Protein AF-A0A2V8E773-F1 (afdb_monomer)

Radius of gyration: 23.21 Å; Cα contacts (8 Å, |Δi|>4): 595; chains: 1; bounding box: 79×75×56 Å

Structure (mmCIF, N/CA/C/O backbone):
data_AF-A0A2V8E773-F1
#
_entry.id   AF-A0A2V8E773-F1
#
loop_
_atom_site.group_PDB
_atom_site.id
_atom_site.type_symbol
_atom_site.label_atom_id
_atom_site.label_alt_id
_atom_site.label_comp_id
_atom_site.label_asym_id
_atom_site.label_entity_id
_atom_site.label_seq_id
_atom_site.pdbx_PDB_ins_code
_atom_site.Cartn_x
_atom_site.Cartn_y
_atom_site.Cartn_z
_atom_site.occupancy
_atom_site.B_iso_or_equiv
_atom_site.auth_seq_id
_atom_site.auth_comp_id
_atom_site.auth_asym_id
_atom_site.auth_atom_id
_atom_site.pdbx_PDB_model_num
ATOM 1 N N . MET A 1 1 ? 25.360 25.727 21.834 1.00 36.91 1 MET A N 1
ATOM 2 C CA . MET A 1 1 ? 24.423 26.748 22.340 1.00 36.91 1 MET A CA 1
ATOM 3 C C . MET A 1 1 ? 23.189 25.993 22.793 1.00 36.91 1 MET A C 1
ATOM 5 O O . MET A 1 1 ? 22.347 25.640 21.979 1.00 36.91 1 MET A O 1
ATOM 9 N N . GLU A 1 2 ? 23.226 25.557 24.047 1.00 28.86 2 GLU A N 1
ATOM 10 C CA . GLU A 1 2 ? 22.234 24.673 24.658 1.00 28.86 2 GLU A CA 1
ATOM 11 C C . GLU A 1 2 ? 20.988 25.481 25.023 1.00 28.86 2 GLU A C 1
ATOM 13 O O . GLU A 1 2 ? 21.093 26.585 25.554 1.00 28.86 2 GLU A O 1
ATOM 18 N N . LEU A 1 3 ? 19.812 24.953 24.690 1.00 33.28 3 LEU A N 1
ATOM 19 C CA . LEU A 1 3 ? 18.534 25.544 25.077 1.00 33.28 3 LEU A CA 1
ATOM 20 C C . LEU A 1 3 ? 18.169 25.091 26.505 1.00 33.28 3 LEU A C 1
ATOM 22 O O . LEU A 1 3 ? 18.467 23.947 26.856 1.00 33.28 3 LEU A O 1
ATOM 26 N N . PRO A 1 4 ? 17.528 25.938 27.333 1.00 32.81 4 PRO A N 1
ATOM 27 C CA . PRO A 1 4 ? 17.386 25.679 28.765 1.00 32.81 4 PRO A CA 1
ATOM 28 C C . PRO A 1 4 ? 16.426 24.522 29.078 1.00 32.81 4 PRO A C 1
ATOM 30 O O . PRO A 1 4 ? 15.358 24.386 28.478 1.00 32.81 4 PRO A O 1
ATOM 33 N N . HIS A 1 5 ? 16.790 23.736 30.094 1.00 36.19 5 HIS A N 1
ATOM 34 C CA . HIS A 1 5 ? 16.093 22.547 30.604 1.00 36.19 5 HIS A CA 1
ATOM 35 C C . HIS A 1 5 ? 14.652 22.774 31.124 1.00 36.19 5 HIS A C 1
ATOM 37 O O . HIS A 1 5 ? 13.961 21.806 31.442 1.00 36.19 5 HIS A O 1
ATOM 43 N N . GLU A 1 6 ? 14.150 24.010 31.172 1.00 32.62 6 GLU A N 1
ATOM 44 C CA . GLU A 1 6 ? 12.814 24.321 31.706 1.00 32.62 6 GLU A CA 1
ATOM 45 C C . GLU A 1 6 ? 11.664 24.102 30.707 1.00 32.62 6 GLU A C 1
ATOM 47 O O . GLU A 1 6 ? 10.524 23.886 31.117 1.00 32.62 6 GLU A O 1
ATOM 52 N N . VAL A 1 7 ? 11.937 24.038 29.398 1.00 35.81 7 VAL A N 1
ATOM 53 C CA . VAL A 1 7 ? 10.891 23.776 28.383 1.00 35.81 7 VAL A CA 1
ATOM 54 C C . VAL A 1 7 ? 10.497 22.290 28.334 1.00 35.81 7 VAL A C 1
ATOM 56 O O . VAL A 1 7 ? 9.383 21.943 27.943 1.00 35.81 7 VAL A O 1
ATOM 59 N N . VAL A 1 8 ? 11.376 21.394 28.791 1.00 33.84 8 VAL A N 1
ATOM 60 C CA . VAL A 1 8 ? 11.138 19.940 28.789 1.00 33.84 8 VAL A CA 1
ATOM 61 C C . VAL A 1 8 ? 10.342 19.485 30.023 1.00 33.84 8 VAL A C 1
ATOM 63 O O . VAL A 1 8 ? 9.622 18.489 29.959 1.00 33.84 8 VAL A O 1
ATOM 66 N N . ALA A 1 9 ? 10.398 20.232 31.131 1.00 30.56 9 ALA A N 1
ATOM 67 C CA . ALA A 1 9 ? 9.789 19.826 32.399 1.00 30.56 9 ALA A CA 1
ATOM 68 C C . ALA A 1 9 ? 8.276 20.109 32.496 1.00 30.56 9 ALA A C 1
ATOM 70 O O . ALA A 1 9 ? 7.567 19.386 33.195 1.00 30.56 9 ALA A O 1
ATOM 71 N N . ASN A 1 10 ? 7.741 21.085 31.753 1.00 28.84 10 ASN A N 1
ATOM 72 C CA . ASN A 1 10 ? 6.320 21.456 31.851 1.00 28.84 10 ASN A CA 1
ATOM 73 C C . ASN A 1 10 ? 5.366 20.613 30.979 1.00 28.84 10 ASN A C 1
ATOM 75 O O . ASN A 1 10 ? 4.151 20.790 31.035 1.00 28.84 10 ASN A O 1
ATOM 79 N N . PHE A 1 11 ? 5.884 19.662 30.193 1.00 32.84 11 PHE A N 1
ATOM 80 C CA . PHE A 1 11 ? 5.078 18.855 29.263 1.00 32.84 11 PHE A CA 1
ATOM 81 C C . PHE A 1 11 ? 4.627 17.495 29.830 1.00 32.84 11 PHE A C 1
ATOM 83 O O . PHE A 1 11 ? 3.897 16.759 29.166 1.00 32.84 11 PHE A O 1
ATOM 90 N N . LEU A 1 12 ? 5.062 17.132 31.043 1.00 30.95 12 LEU A N 1
ATOM 91 C CA . LEU A 1 12 ? 4.907 15.769 31.570 1.00 30.95 12 LEU A CA 1
ATOM 92 C C . LEU A 1 12 ? 3.825 15.579 32.643 1.00 30.95 12 LEU A C 1
ATOM 94 O O . LEU A 1 12 ? 3.591 14.431 33.014 1.00 30.95 12 LEU A O 1
ATOM 98 N N . LEU A 1 13 ? 3.136 16.624 33.128 1.00 32.84 13 LEU A N 1
ATOM 99 C CA . LEU A 1 13 ? 2.323 16.467 34.348 1.00 32.84 13 LEU A CA 1
ATOM 100 C C . LEU A 1 13 ? 0.871 16.967 34.363 1.00 32.84 13 LEU A C 1
ATOM 102 O O . LEU A 1 13 ? 0.248 16.806 35.405 1.00 32.84 13 LEU A O 1
ATOM 106 N N . HIS A 1 14 ? 0.258 17.479 33.289 1.00 30.48 14 HIS A N 1
ATOM 107 C CA . HIS A 1 14 ? -1.162 17.887 33.367 1.00 30.48 14 HIS A CA 1
ATOM 108 C C . HIS A 1 14 ? -2.054 17.296 32.262 1.00 30.48 14 HIS A C 1
ATOM 110 O O . HIS A 1 14 ? -1.834 17.478 31.067 1.00 30.48 14 HIS A O 1
ATOM 116 N N . ARG A 1 15 ? -3.093 16.570 32.701 1.00 30.45 15 ARG A N 1
ATOM 117 C CA . ARG A 1 15 ? -4.293 16.207 31.926 1.00 30.45 15 ARG A CA 1
ATOM 118 C C . ARG A 1 15 ? -5.303 17.378 31.931 1.00 30.45 15 ARG A C 1
ATOM 120 O O . ARG A 1 15 ? -5.130 18.317 32.699 1.00 30.45 15 ARG A O 1
ATOM 127 N N . PRO A 1 16 ? -6.307 17.370 31.035 1.00 43.88 16 PRO A N 1
ATOM 128 C CA . PRO A 1 16 ? -6.741 18.552 30.305 1.00 43.88 16 PRO A CA 1
ATOM 129 C C . PRO A 1 16 ? -7.810 19.353 31.045 1.00 43.88 16 PRO A C 1
ATOM 131 O O . PRO A 1 16 ? -8.771 18.792 31.561 1.00 43.88 16 PRO A O 1
ATOM 134 N N . SER A 1 17 ? -7.712 20.675 30.983 1.00 33.75 17 SER A N 1
ATOM 135 C CA . SER A 1 17 ? -8.884 21.547 30.999 1.00 33.75 17 SER A CA 1
ATOM 136 C C . SER A 1 17 ? -8.539 22.871 30.314 1.00 33.75 17 SER A C 1
ATOM 138 O O . SER A 1 17 ? -7.422 23.368 30.421 1.00 33.75 17 SER A O 1
ATOM 140 N N . THR A 1 18 ? -9.506 23.390 29.553 1.00 39.56 18 THR A N 1
ATOM 141 C CA . THR A 1 18 ? -9.562 24.754 28.992 1.00 39.56 18 THR A CA 1
ATOM 142 C C . THR A 1 18 ? -8.441 25.175 28.032 1.00 39.56 18 THR A C 1
ATOM 144 O O . THR A 1 18 ? -7.536 25.914 28.390 1.00 39.56 18 THR A O 1
ATOM 147 N N . GLY A 1 19 ? -8.564 24.779 26.759 1.00 36.41 19 GLY A N 1
ATOM 148 C CA . GLY A 1 19 ? -7.723 25.280 25.659 1.00 36.41 19 GLY A CA 1
ATOM 149 C C . GLY A 1 19 ? -8.492 25.869 24.472 1.00 36.41 19 GLY A C 1
ATOM 150 O O . GLY A 1 19 ? -7.898 26.102 23.427 1.00 36.41 19 GLY A O 1
ATOM 151 N N . ALA A 1 20 ? -9.803 26.102 24.595 1.00 36.28 20 ALA A N 1
ATOM 152 C CA . ALA A 1 20 ? -10.615 26.658 23.505 1.00 36.28 20 ALA A CA 1
ATOM 153 C C . ALA A 1 20 ? -10.519 28.194 23.376 1.00 36.28 20 ALA A C 1
ATOM 155 O O . ALA A 1 20 ? -11.020 28.752 22.408 1.00 36.28 20 ALA A O 1
ATOM 156 N N . CYS A 1 21 ? -9.864 28.890 24.314 1.00 34.78 21 CYS A N 1
ATOM 157 C CA . CYS A 1 21 ? -9.893 30.358 24.361 1.00 34.78 21 CYS A CA 1
ATOM 158 C C . CYS A 1 21 ? -8.598 31.056 23.901 1.00 34.78 21 CYS A C 1
ATOM 160 O O . CYS A 1 21 ? -8.607 32.267 23.712 1.00 34.78 21 CYS A O 1
ATOM 162 N N . GLN A 1 22 ? -7.493 30.335 23.671 1.00 33.66 22 GLN A N 1
ATOM 163 C CA . GLN A 1 22 ? -6.211 30.959 23.282 1.00 33.66 22 GLN A CA 1
ATOM 164 C C . GLN A 1 22 ? -5.903 30.922 21.777 1.00 33.66 22 GLN A C 1
ATOM 166 O O . GLN A 1 22 ? -5.029 31.650 21.319 1.00 33.66 22 GLN A O 1
ATOM 171 N N . LEU A 1 23 ? -6.646 30.148 20.980 1.00 34.91 23 LEU A N 1
ATOM 172 C CA . LEU A 1 23 ? -6.471 30.117 19.519 1.00 34.91 23 LEU A CA 1
ATOM 173 C C . LEU A 1 23 ? -7.272 31.202 18.780 1.00 34.91 23 LEU A C 1
ATOM 175 O O . LEU A 1 23 ? -6.932 31.537 17.649 1.00 34.91 23 LEU A O 1
ATOM 179 N N . ALA A 1 24 ? -8.276 31.810 19.422 1.00 35.72 24 ALA A N 1
ATOM 180 C CA . ALA A 1 24 ? -9.050 32.905 18.833 1.00 35.72 24 ALA A CA 1
ATOM 181 C C . ALA A 1 24 ? -8.262 34.229 18.757 1.00 35.72 24 ALA A C 1
ATOM 183 O O . ALA A 1 24 ? -8.487 35.023 17.850 1.00 35.72 24 ALA A O 1
ATOM 184 N N . GLN A 1 25 ? -7.288 34.451 19.647 1.00 33.97 25 GLN A N 1
ATOM 185 C CA . GLN A 1 25 ? -6.497 35.692 19.674 1.00 33.97 25 GLN A CA 1
ATOM 186 C C . GLN A 1 25 ? -5.328 35.718 18.676 1.00 33.97 25 GLN A C 1
ATOM 188 O O . GLN A 1 25 ? -4.782 36.781 18.402 1.00 33.97 25 GLN A 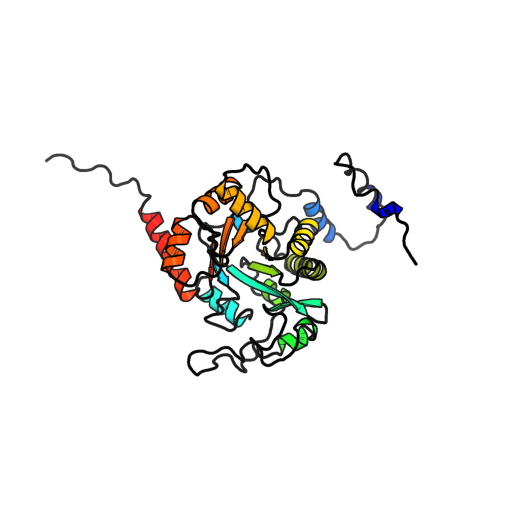O 1
ATOM 193 N N . LEU A 1 26 ? -4.972 34.581 18.072 1.00 35.38 26 LEU A N 1
ATOM 194 C CA . LEU A 1 26 ? -3.960 34.519 17.007 1.00 35.38 26 LEU A CA 1
ATOM 195 C C . LEU A 1 26 ? -4.541 34.765 15.603 1.00 35.38 26 LEU A C 1
ATOM 197 O O . LEU A 1 26 ? -3.782 34.920 14.649 1.00 35.38 26 LEU A O 1
ATOM 201 N N . ALA A 1 27 ? -5.870 34.845 15.471 1.00 37.00 27 ALA A N 1
ATOM 202 C CA . ALA A 1 27 ? -6.552 35.051 14.194 1.00 37.00 27 ALA A CA 1
ATOM 203 C C . ALA A 1 27 ? -6.787 36.533 13.828 1.00 37.00 27 ALA A C 1
ATOM 205 O O . ALA A 1 27 ? -7.121 36.821 12.681 1.00 37.00 27 ALA A O 1
ATOM 206 N N . GLU A 1 28 ? -6.570 37.490 14.739 1.00 37.66 28 GLU A N 1
ATOM 207 C CA . GLU A 1 28 ? -6.763 38.924 14.439 1.00 37.66 28 GLU A CA 1
ATOM 208 C C . GLU A 1 28 ? -5.556 39.606 13.763 1.00 37.66 28 GLU A C 1
ATOM 210 O O . GLU A 1 28 ? -5.655 40.750 13.322 1.00 37.66 28 GLU A O 1
ATOM 215 N N . GLY A 1 29 ? -4.423 38.912 13.610 1.00 37.31 29 GLY A N 1
ATOM 216 C CA . GLY A 1 29 ? -3.175 39.508 13.114 1.00 37.31 29 GLY A CA 1
ATOM 217 C C . GLY A 1 29 ? -2.944 39.482 11.597 1.00 37.31 29 GLY A C 1
ATOM 218 O O . GLY A 1 29 ? -1.937 40.014 11.140 1.00 37.31 29 GLY A O 1
ATOM 219 N N . LEU A 1 30 ? -3.819 38.866 10.794 1.00 40.34 30 LEU A N 1
ATOM 220 C CA . LEU A 1 30 ? -3.561 38.640 9.363 1.00 40.34 30 LEU A CA 1
ATOM 221 C C . LEU A 1 30 ? -4.711 39.148 8.484 1.00 40.34 30 LEU A C 1
ATOM 223 O O . LEU A 1 30 ? -5.441 38.380 7.861 1.00 40.34 30 LEU A O 1
ATOM 227 N N . LYS A 1 31 ? -4.851 40.475 8.400 1.00 36.06 31 LYS A N 1
ATOM 228 C CA . LYS A 1 31 ? -5.623 41.125 7.330 1.00 36.06 31 LYS A CA 1
ATOM 229 C C . LYS A 1 31 ? -4.753 41.219 6.076 1.00 36.06 31 LYS A C 1
ATOM 231 O O . LYS A 1 31 ? -3.858 42.052 5.995 1.00 36.06 31 LYS A O 1
ATOM 236 N N . GLY A 1 32 ? -5.023 40.352 5.105 1.00 33.88 32 GLY A N 1
ATOM 237 C CA . GLY A 1 32 ? -4.357 40.354 3.806 1.00 33.88 32 GLY A CA 1
ATOM 238 C C . GLY A 1 32 ? -5.131 39.533 2.783 1.00 33.88 32 GLY A C 1
ATOM 239 O O . GLY A 1 32 ? -5.332 38.330 2.944 1.00 33.88 32 GLY A O 1
ATOM 240 N N . ASP A 1 33 ? -5.588 40.225 1.749 1.00 45.22 33 ASP A N 1
ATOM 241 C CA . ASP A 1 33 ? -6.581 39.828 0.760 1.00 45.22 33 ASP A CA 1
ATOM 242 C C . ASP A 1 33 ? -6.090 38.697 -0.164 1.00 45.22 33 ASP A C 1
ATOM 244 O O . ASP A 1 33 ? -5.470 38.950 -1.197 1.00 45.22 33 ASP A O 1
ATOM 248 N N . ARG A 1 34 ? -6.284 37.428 0.241 1.00 42.78 34 ARG A N 1
ATOM 249 C CA . ARG A 1 34 ? -6.202 36.268 -0.677 1.00 42.78 34 ARG A CA 1
ATOM 250 C C . ARG A 1 34 ? -6.767 34.930 -0.171 1.00 42.78 34 ARG A C 1
ATOM 252 O O . ARG A 1 34 ? -6.378 33.882 -0.676 1.00 42.78 34 ARG A O 1
ATOM 259 N N . HIS A 1 35 ? -7.690 34.906 0.796 1.00 46.25 35 HIS A N 1
ATOM 260 C CA . HIS A 1 35 ? -8.031 33.646 1.486 1.00 46.25 35 HIS A CA 1
ATOM 261 C C . HIS A 1 35 ? -9.521 33.352 1.696 1.00 46.25 35 HIS A C 1
ATOM 263 O O . HIS A 1 35 ? -9.906 32.766 2.701 1.00 46.25 35 HIS A O 1
ATOM 269 N N . GLY A 1 36 ? -10.354 33.606 0.683 1.00 33.34 36 GLY A N 1
ATOM 270 C CA . GLY A 1 36 ? -11.727 33.076 0.651 1.00 33.34 36 GLY A CA 1
ATOM 271 C C . GLY A 1 36 ? -11.818 31.547 0.479 1.00 33.34 36 GLY A C 1
ATOM 272 O O . GLY A 1 36 ? -12.855 30.962 0.769 1.00 33.34 36 GLY A O 1
ATOM 273 N N . LYS A 1 37 ? -10.740 30.874 0.037 1.00 38.94 37 LYS A N 1
ATOM 274 C CA . LYS A 1 37 ? -10.731 29.413 -0.207 1.00 38.94 37 LYS A CA 1
ATOM 275 C C . LYS A 1 37 ? -10.003 28.583 0.862 1.00 38.94 37 LYS A C 1
ATOM 277 O O . LYS A 1 37 ? -10.317 27.407 1.008 1.00 38.94 37 LYS A O 1
ATOM 282 N N . ILE A 1 38 ? -9.113 29.184 1.662 1.00 38.06 38 ILE A N 1
ATOM 283 C CA . ILE A 1 38 ? -8.409 28.487 2.763 1.00 38.06 38 ILE A CA 1
ATOM 284 C C . ILE A 1 38 ? -9.280 28.381 4.027 1.00 38.06 38 ILE A C 1
ATOM 286 O O . ILE A 1 38 ? -9.162 27.417 4.782 1.00 38.06 38 ILE A O 1
ATOM 290 N N . LEU A 1 39 ? -10.239 29.292 4.212 1.00 32.88 39 LEU A N 1
ATOM 291 C CA . LEU A 1 39 ? -11.171 29.254 5.345 1.00 32.88 39 LEU A CA 1
ATOM 292 C C . LEU A 1 39 ? -12.142 28.056 5.312 1.00 32.88 39 LEU A C 1
ATOM 294 O O . LEU A 1 39 ? -12.608 27.636 6.367 1.00 32.88 39 LEU A O 1
ATOM 298 N N . SER A 1 40 ? -12.381 27.441 4.145 1.00 35.75 40 SER A N 1
ATOM 299 C CA . SER A 1 40 ? -13.203 26.219 4.053 1.00 35.75 40 SER A CA 1
ATOM 300 C C . SER A 1 40 ? -12.467 24.955 4.523 1.00 35.75 40 SER A C 1
ATOM 302 O O . SER A 1 40 ? -13.079 24.077 5.126 1.00 35.75 40 SER A O 1
ATOM 304 N N . ALA A 1 41 ? -11.143 24.889 4.336 1.00 36.19 41 ALA A N 1
ATOM 305 C CA . ALA A 1 41 ? -10.325 23.756 4.772 1.00 36.19 41 ALA A CA 1
ATOM 306 C C . ALA A 1 41 ? -10.056 23.782 6.287 1.00 36.19 41 ALA A C 1
ATOM 308 O O . ALA A 1 41 ? -9.936 22.735 6.916 1.00 36.19 41 ALA A O 1
ATOM 309 N N . LEU A 1 42 ? -10.008 24.976 6.888 1.00 34.75 42 LEU A N 1
ATOM 310 C CA . LEU A 1 42 ? -9.761 25.148 8.323 1.00 34.75 42 LEU A CA 1
ATOM 311 C C . LEU A 1 42 ? -11.014 24.923 9.187 1.00 34.75 42 LEU A C 1
ATOM 313 O O . LEU A 1 42 ? -10.881 24.527 10.343 1.00 34.75 42 LEU A O 1
ATOM 317 N N . HIS A 1 43 ? -12.226 25.090 8.644 1.00 33.44 43 HIS A N 1
ATOM 318 C CA . HIS A 1 43 ? -13.459 24.807 9.392 1.00 33.44 43 HIS A CA 1
ATOM 319 C C . HIS A 1 43 ? -13.687 23.298 9.623 1.00 33.44 43 HIS A C 1
ATOM 321 O O . HIS A 1 43 ? -14.323 22.913 10.599 1.00 33.44 43 HIS A O 1
ATOM 327 N N . TYR A 1 44 ? -13.094 22.429 8.795 1.00 37.12 44 TYR A N 1
ATOM 328 C CA . TYR A 1 44 ? -13.141 20.970 8.979 1.00 37.12 44 TYR A CA 1
ATOM 329 C C . TYR A 1 44 ? -12.139 20.434 10.019 1.00 37.12 44 TYR A C 1
ATOM 331 O O . TYR A 1 44 ? -12.210 19.270 10.403 1.00 37.12 44 TYR A O 1
ATOM 339 N N . ILE A 1 45 ? -11.217 21.270 10.510 1.00 42.75 45 ILE A N 1
ATOM 340 C CA . ILE A 1 45 ? -10.181 20.875 11.484 1.00 42.75 45 ILE A CA 1
ATOM 341 C C . ILE A 1 45 ? -10.690 20.980 12.936 1.00 42.75 45 ILE A C 1
ATOM 343 O O . ILE A 1 45 ? -10.112 20.382 13.842 1.00 42.75 45 ILE A O 1
ATOM 347 N N . ALA A 1 46 ? -11.803 21.682 13.175 1.00 32.56 46 ALA A N 1
ATOM 348 C CA . ALA A 1 46 ? -12.313 21.963 14.521 1.00 32.56 46 ALA A CA 1
ATOM 349 C C . ALA A 1 46 ? -13.342 20.950 15.061 1.00 32.56 46 ALA A C 1
ATOM 351 O O . ALA A 1 46 ? -13.742 21.048 16.219 1.00 32.56 46 ALA A O 1
ATOM 352 N N . LEU A 1 47 ? -13.748 19.954 14.270 1.00 34.03 47 LEU A N 1
ATOM 353 C CA . LEU A 1 47 ? -14.662 18.894 14.699 1.00 34.03 47 LEU A CA 1
ATOM 354 C C . LEU A 1 47 ? -14.040 17.543 14.349 1.00 34.03 47 LEU A C 1
ATOM 356 O O . LEU A 1 47 ? -14.336 16.945 13.318 1.00 34.03 47 LEU A O 1
ATOM 360 N N . GLY A 1 48 ? -13.124 17.073 15.199 1.00 37.06 48 GLY A N 1
ATOM 361 C CA . GLY A 1 48 ? -12.663 15.687 15.120 1.00 37.06 48 GLY A CA 1
ATOM 362 C C . GLY A 1 48 ? -13.868 14.737 15.199 1.00 37.06 48 GLY A C 1
ATOM 363 O O . GLY A 1 48 ? -14.781 15.003 15.986 1.00 37.06 48 GLY A O 1
ATOM 364 N N . PRO A 1 49 ? -13.913 13.658 14.398 1.00 37.59 49 PRO A N 1
ATOM 365 C CA . PRO A 1 49 ? -15.071 12.779 14.370 1.00 37.59 49 PRO A CA 1
ATOM 366 C C . PRO A 1 49 ? -15.308 12.164 15.753 1.00 37.59 49 PRO A C 1
ATOM 368 O O . PRO A 1 49 ? -14.400 11.619 16.386 1.00 37.59 49 PRO A O 1
ATOM 371 N N . SER A 1 50 ? -16.554 12.251 16.219 1.00 39.28 50 SER A N 1
ATOM 372 C CA . SER A 1 50 ? -17.067 11.445 17.322 1.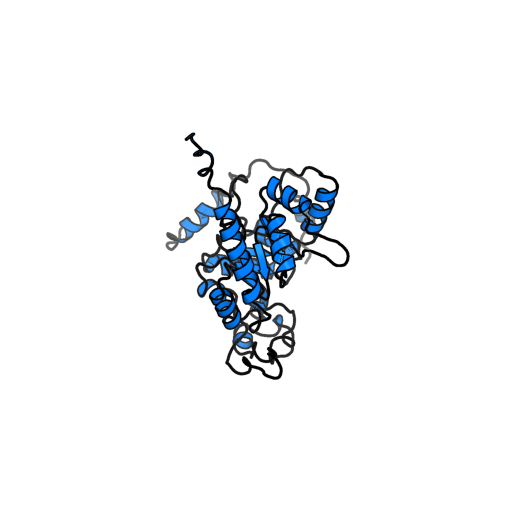00 39.28 50 SER A CA 1
ATOM 373 C C . SER A 1 50 ? -16.873 9.966 16.985 1.00 39.28 50 SER A C 1
ATOM 375 O O . SER A 1 50 ? -17.247 9.513 15.906 1.00 39.28 50 SER A O 1
ATOM 377 N N . SER A 1 51 ? -16.288 9.209 17.910 1.00 44.38 51 SER A N 1
ATOM 378 C CA . SER A 1 51 ? -15.834 7.824 17.730 1.00 44.38 51 SER A CA 1
ATOM 379 C C . SER A 1 51 ? -16.952 6.769 17.613 1.00 44.38 51 SER A C 1
ATOM 381 O O . SER A 1 51 ? -16.774 5.657 18.099 1.00 44.38 51 SER A O 1
ATOM 383 N N . GLU A 1 52 ? -18.107 7.099 17.037 1.00 43.31 52 GLU A N 1
ATOM 384 C CA . GLU A 1 52 ? -19.215 6.153 16.809 1.00 43.31 52 GLU A CA 1
ATOM 385 C C . GLU A 1 52 ? -19.322 5.674 15.357 1.00 43.31 52 GLU A C 1
ATOM 387 O O . GLU A 1 52 ? -20.030 4.710 15.081 1.00 43.31 52 GLU A O 1
ATOM 392 N N . GLN A 1 53 ? -18.596 6.288 14.421 1.00 52.25 53 GLN A N 1
ATOM 393 C CA . GLN A 1 53 ? -18.645 5.909 13.011 1.00 52.25 53 GLN A CA 1
ATOM 394 C C . GLN A 1 53 ? -17.282 5.393 12.548 1.00 52.25 53 GLN A C 1
ATOM 396 O O . GLN A 1 53 ? -16.267 6.082 12.660 1.00 52.25 53 GLN A O 1
ATOM 401 N N . LEU A 1 54 ? -17.272 4.161 12.024 1.00 58.09 54 LEU A N 1
ATOM 402 C CA . LEU A 1 54 ? -16.174 3.629 11.218 1.00 58.09 54 LEU A CA 1
ATOM 403 C C . LEU A 1 54 ? -15.772 4.693 10.181 1.00 58.09 54 LEU A C 1
ATOM 405 O O . LEU A 1 54 ? -16.630 5.324 9.566 1.00 58.09 54 LEU A O 1
ATOM 409 N N . HIS A 1 55 ? -14.471 4.916 9.991 1.00 68.25 55 HIS A N 1
ATOM 410 C CA . HIS A 1 55 ? -14.003 5.840 8.957 1.00 68.25 55 HIS A CA 1
ATOM 411 C C . HIS A 1 55 ? -14.490 5.373 7.579 1.00 68.25 55 HIS A C 1
ATOM 413 O O . HIS A 1 55 ? -14.506 4.167 7.330 1.00 68.25 55 HIS A O 1
ATOM 419 N N . ARG A 1 56 ? -14.809 6.299 6.660 1.00 72.94 56 ARG A N 1
ATOM 420 C CA . ARG A 1 56 ? -15.378 5.989 5.334 1.00 72.94 56 ARG A CA 1
ATOM 421 C C . ARG A 1 56 ? -14.647 4.851 4.609 1.00 72.94 56 ARG A C 1
ATOM 423 O O . ARG A 1 56 ? -15.287 3.911 4.146 1.00 72.94 56 ARG A O 1
ATOM 430 N N . PHE A 1 57 ? -13.315 4.890 4.630 1.00 76.00 57 PHE A N 1
ATOM 431 C CA . PHE A 1 57 ? -12.419 3.833 4.140 1.00 76.00 57 PHE A CA 1
ATOM 432 C C . PHE A 1 57 ? -12.770 2.402 4.603 1.00 76.00 57 PHE A C 1
ATOM 434 O O . PHE A 1 57 ? -12.626 1.461 3.835 1.00 76.00 57 PHE A O 1
ATOM 441 N N . PHE A 1 58 ? -13.234 2.232 5.844 1.00 72.25 58 PHE A N 1
ATOM 442 C CA . PHE A 1 58 ? -13.631 0.946 6.431 1.00 72.25 58 PHE A CA 1
ATOM 443 C C . PHE A 1 58 ? -15.158 0.728 6.456 1.00 72.25 58 PHE A C 1
ATOM 445 O O . PHE A 1 58 ? -15.607 -0.347 6.840 1.00 72.25 58 PHE A O 1
ATOM 452 N N . THR A 1 59 ? -15.971 1.719 6.066 1.00 63.84 59 THR A N 1
ATOM 453 C CA . THR A 1 59 ? -17.449 1.600 6.058 1.00 63.84 59 THR A CA 1
ATOM 454 C C . THR A 1 59 ? -18.019 0.942 4.807 1.00 63.84 59 THR A C 1
ATOM 456 O O . THR A 1 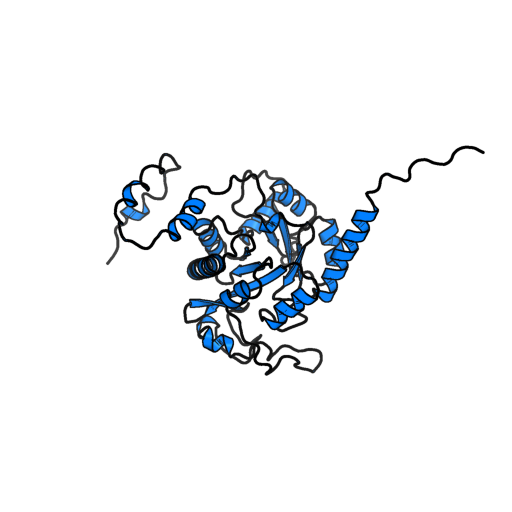59 ? -19.154 0.468 4.828 1.00 63.84 59 THR A O 1
ATOM 459 N N . ALA A 1 60 ? -17.273 0.927 3.702 1.00 52.91 60 ALA A N 1
ATOM 460 C CA . ALA A 1 60 ? -17.764 0.409 2.435 1.00 52.91 60 ALA A CA 1
ATOM 461 C C . ALA A 1 60 ? -17.486 -1.097 2.306 1.00 52.91 60 ALA A C 1
ATOM 463 O O . ALA A 1 60 ? -16.334 -1.503 2.365 1.00 52.91 60 ALA A O 1
ATOM 464 N N . ARG A 1 61 ? -18.557 -1.874 2.073 1.00 55.94 61 ARG A N 1
ATOM 465 C CA . ARG A 1 61 ? -18.604 -3.259 1.549 1.00 55.94 61 ARG A CA 1
ATOM 466 C C . ARG A 1 61 ? -17.697 -4.277 2.264 1.00 55.94 61 ARG A C 1
ATOM 468 O O . ARG A 1 61 ? -16.487 -4.294 2.100 1.00 55.94 61 ARG A O 1
ATOM 475 N N . ARG A 1 62 ? -18.309 -5.206 3.007 1.00 70.75 62 ARG A N 1
ATOM 476 C CA . ARG A 1 62 ? -17.604 -6.391 3.525 1.00 70.75 62 ARG A CA 1
ATOM 477 C C . ARG A 1 62 ? -17.025 -7.187 2.347 1.00 70.75 62 ARG A C 1
ATOM 479 O O . ARG A 1 62 ? -17.737 -7.369 1.364 1.00 70.75 62 ARG A O 1
ATOM 486 N N . ARG A 1 63 ? -15.793 -7.697 2.496 1.00 88.19 63 ARG A N 1
ATOM 487 C CA . ARG A 1 63 ? -15.053 -8.540 1.531 1.00 88.19 63 ARG A CA 1
ATOM 488 C C . ARG A 1 63 ? -14.463 -7.775 0.337 1.00 88.19 63 ARG A C 1
ATOM 490 O O . ARG A 1 63 ? -14.778 -8.045 -0.817 1.00 88.19 63 ARG A O 1
ATOM 497 N N . LEU A 1 64 ? -13.570 -6.830 0.615 1.00 94.56 64 LEU A N 1
ATOM 498 C CA . LEU A 1 64 ? -12.804 -6.128 -0.420 1.00 94.56 64 LEU A CA 1
ATOM 499 C C . LEU A 1 64 ? -11.567 -6.921 -0.860 1.00 94.56 64 LEU A C 1
ATOM 501 O O . LEU A 1 64 ? -10.968 -7.658 -0.071 1.00 94.56 64 LEU A O 1
ATOM 505 N N . VAL A 1 65 ? -11.125 -6.702 -2.096 1.00 97.88 65 VAL A N 1
ATOM 506 C CA . VAL A 1 65 ? -9.823 -7.165 -2.593 1.00 97.88 65 VAL A CA 1
ATOM 507 C C . VAL A 1 65 ? -8.940 -5.971 -2.925 1.00 97.88 65 VAL A C 1
ATOM 509 O O . VAL A 1 65 ? -9.269 -5.173 -3.796 1.00 97.88 65 VAL A O 1
ATOM 512 N N . PHE A 1 66 ? -7.788 -5.878 -2.268 1.00 98.38 66 PHE A N 1
ATOM 513 C CA . PHE A 1 66 ? -6.755 -4.896 -2.585 1.00 98.38 66 PHE A CA 1
ATOM 514 C C . PHE A 1 66 ? -5.618 -5.567 -3.357 1.00 98.38 66 PHE A C 1
ATOM 516 O O . PHE A 1 66 ? -5.067 -6.584 -2.924 1.00 98.38 66 PHE A O 1
ATOM 523 N N . ALA A 1 67 ? -5.238 -4.991 -4.495 1.00 98.69 67 ALA A N 1
ATOM 524 C CA . ALA A 1 67 ? -4.096 -5.465 -5.266 1.00 98.69 67 ALA A CA 1
ATOM 525 C C . ALA A 1 67 ? -2.791 -5.042 -4.564 1.00 98.69 67 ALA A C 1
ATOM 527 O O . ALA A 1 67 ? -2.417 -3.869 -4.602 1.00 98.69 67 ALA A O 1
ATOM 528 N N . HIS A 1 68 ? -2.108 -5.997 -3.925 1.00 98.75 68 HIS A N 1
ATOM 529 C CA . HIS A 1 68 ? -0.839 -5.807 -3.212 1.00 98.75 68 HIS A CA 1
ATOM 530 C C . HIS A 1 68 ? 0.230 -5.339 -4.190 1.00 98.75 68 HIS A C 1
ATOM 532 O O . HIS A 1 68 ? 0.573 -6.062 -5.134 1.00 98.75 68 HIS A O 1
ATOM 538 N N . ARG A 1 69 ? 0.702 -4.103 -4.013 1.00 98.69 69 ARG A N 1
ATOM 539 C CA . ARG A 1 69 ? 1.607 -3.417 -4.948 1.00 98.69 69 ARG A CA 1
ATOM 540 C C . ARG A 1 69 ? 1.121 -3.442 -6.405 1.00 98.69 69 ARG A C 1
ATOM 542 O O . ARG A 1 69 ? 1.938 -3.463 -7.325 1.00 98.69 69 ARG A O 1
ATOM 549 N N . GLY A 1 70 ? -0.197 -3.486 -6.620 1.00 98.00 70 GLY A N 1
ATOM 550 C CA . GLY A 1 70 ? -0.825 -3.638 -7.940 1.00 98.00 70 GLY A CA 1
ATOM 551 C C . GLY A 1 70 ? -0.954 -5.078 -8.456 1.00 98.00 70 GLY A C 1
ATOM 552 O O . GLY A 1 70 ? -1.273 -5.281 -9.619 1.00 98.00 70 GLY A O 1
ATOM 553 N N . GLY A 1 71 ? -0.735 -6.096 -7.623 1.00 97.31 71 GLY A N 1
ATOM 554 C CA . GLY A 1 71 ? -0.713 -7.495 -8.053 1.00 97.31 71 GLY A CA 1
ATOM 555 C C . GLY A 1 71 ? 0.691 -7.913 -8.482 1.00 97.31 71 GLY A C 1
ATOM 556 O O . GLY A 1 71 ? 0.911 -8.299 -9.631 1.00 97.31 71 GLY A O 1
ATOM 557 N N . GLY A 1 72 ? 1.653 -7.813 -7.558 1.00 95.44 72 GLY A N 1
ATOM 558 C CA . GLY A 1 72 ? 3.092 -7.953 -7.828 1.00 95.44 72 GLY A CA 1
ATOM 559 C C . GLY A 1 72 ? 3.544 -9.284 -8.447 1.00 95.44 72 GLY A C 1
ATOM 560 O O . GLY A 1 72 ? 4.672 -9.385 -8.924 1.00 95.44 72 GLY A O 1
ATOM 561 N N . ALA A 1 73 ? 2.683 -10.306 -8.497 1.00 97.12 73 ALA A N 1
ATOM 562 C CA . ALA A 1 73 ? 2.966 -11.555 -9.205 1.00 97.12 73 ALA A CA 1
ATOM 563 C C . ALA A 1 73 ? 2.608 -11.512 -10.705 1.00 97.12 73 ALA A C 1
ATOM 565 O O . ALA A 1 73 ? 2.982 -12.422 -11.447 1.00 97.12 73 ALA A O 1
ATOM 566 N N . LEU A 1 74 ? 1.874 -10.493 -11.161 1.00 97.88 74 LEU A N 1
ATOM 567 C CA . LEU A 1 74 ? 1.327 -10.393 -12.520 1.00 97.88 74 LEU A CA 1
ATOM 568 C C . LEU A 1 74 ? 1.945 -9.259 -13.345 1.00 97.88 74 LEU A C 1
ATOM 570 O O . LEU A 1 74 ? 1.965 -9.342 -14.574 1.00 97.88 74 LEU A O 1
ATOM 574 N N . ALA A 1 75 ? 2.443 -8.220 -12.681 1.00 98.06 75 ALA A N 1
ATOM 575 C CA . ALA A 1 75 ? 3.070 -7.053 -13.288 1.00 98.06 75 ALA A CA 1
ATOM 576 C C . ALA A 1 75 ? 4.135 -6.460 -12.340 1.00 98.06 75 ALA A C 1
ATOM 578 O O . ALA A 1 75 ? 4.149 -6.815 -11.158 1.00 98.06 75 ALA A O 1
ATOM 579 N N . PRO A 1 76 ? 5.033 -5.575 -12.822 1.00 98.38 76 PRO A N 1
ATOM 580 C CA . PRO A 1 76 ? 6.096 -5.003 -12.000 1.00 98.38 76 PRO A CA 1
ATOM 581 C C . PRO A 1 76 ? 5.521 -4.204 -10.828 1.00 98.38 76 PRO A C 1
ATOM 583 O O . PRO A 1 76 ? 4.845 -3.196 -11.028 1.00 98.38 76 PRO A O 1
ATOM 586 N N . GLU A 1 77 ? 5.763 -4.683 -9.610 1.00 98.56 77 GLU A N 1
ATOM 587 C CA . GLU A 1 77 ? 5.173 -4.144 -8.383 1.00 98.56 77 GLU A CA 1
ATOM 588 C C . GLU A 1 77 ? 5.369 -2.626 -8.226 1.00 98.56 77 GLU A C 1
ATOM 590 O O . GLU A 1 77 ? 6.396 -2.082 -8.626 1.00 98.56 77 GLU A O 1
ATOM 595 N N . ASN A 1 78 ? 4.409 -1.949 -7.586 1.00 98.75 78 ASN A N 1
ATOM 596 C CA . ASN A 1 78 ? 4.475 -0.515 -7.267 1.00 98.75 78 ASN A CA 1
ATOM 597 C C . ASN A 1 78 ? 4.609 0.415 -8.498 1.00 98.75 78 ASN A C 1
ATOM 599 O O . ASN A 1 78 ? 5.036 1.561 -8.373 1.00 98.75 78 ASN A O 1
ATOM 603 N N . THR A 1 79 ? 4.205 -0.044 -9.686 1.00 98.81 79 THR A N 1
ATOM 604 C CA . THR A 1 79 ? 4.184 0.760 -10.920 1.00 98.81 79 THR A CA 1
ATOM 605 C C . THR A 1 79 ? 2.761 1.075 -11.369 1.00 98.81 79 THR A C 1
ATOM 607 O O . THR A 1 79 ? 1.816 0.347 -11.055 1.00 98.81 79 THR A O 1
ATOM 610 N N . LEU A 1 80 ? 2.597 2.127 -12.182 1.00 98.56 80 LEU A N 1
ATOM 611 C CA . LEU A 1 80 ? 1.298 2.438 -12.792 1.00 98.56 80 LEU A CA 1
ATOM 612 C C . LEU A 1 80 ? 0.756 1.266 -13.624 1.00 98.56 80 LEU A C 1
ATOM 614 O O . LEU A 1 80 ? -0.445 1.017 -13.580 1.00 98.56 80 LEU A O 1
ATOM 618 N N . ALA A 1 81 ? 1.633 0.525 -14.311 1.00 98.19 81 ALA A N 1
ATOM 619 C CA . ALA A 1 81 ? 1.262 -0.646 -15.102 1.00 98.19 81 ALA A CA 1
ATOM 620 C C . ALA A 1 81 ? 0.691 -1.782 -14.237 1.00 98.19 81 ALA A C 1
ATOM 622 O O . ALA A 1 81 ? -0.298 -2.405 -14.619 1.00 98.19 81 ALA A O 1
ATOM 623 N N . ALA A 1 82 ? 1.275 -2.038 -13.060 1.00 98.69 82 ALA A N 1
ATOM 624 C CA . ALA A 1 82 ? 0.714 -3.015 -12.130 1.00 98.69 82 ALA A CA 1
ATOM 625 C C . ALA A 1 82 ? -0.622 -2.550 -11.560 1.00 98.69 82 ALA A C 1
ATOM 627 O O . ALA A 1 82 ? -1.579 -3.311 -11.579 1.00 98.69 82 ALA A O 1
ATOM 628 N N . PHE A 1 83 ? -0.734 -1.295 -11.126 1.00 98.81 83 PHE A N 1
ATOM 629 C CA . PHE A 1 83 ? -1.997 -0.773 -10.601 1.00 98.81 83 PHE A CA 1
ATOM 630 C C . PHE A 1 83 ? -3.143 -0.868 -11.617 1.00 98.81 83 PHE A C 1
ATOM 632 O O . PHE A 1 83 ? -4.230 -1.322 -11.267 1.00 98.81 83 PHE A O 1
ATOM 639 N N . GLU A 1 84 ? -2.889 -0.515 -12.878 1.00 98.25 84 GLU A N 1
ATOM 640 C CA . GLU A 1 84 ? -3.875 -0.622 -13.954 1.00 98.25 84 GLU A CA 1
ATOM 641 C C . GLU A 1 84 ? -4.304 -2.076 -14.200 1.00 98.25 84 GLU A C 1
ATOM 643 O O . GLU A 1 84 ? -5.496 -2.361 -14.314 1.00 98.25 84 GLU A O 1
ATOM 648 N N . HIS A 1 85 ? -3.354 -3.016 -14.195 1.00 98.25 85 HIS A N 1
ATOM 649 C CA . HIS A 1 85 ? -3.648 -4.442 -14.334 1.00 98.25 85 HIS A CA 1
ATOM 650 C C . HIS A 1 85 ? -4.415 -5.003 -13.123 1.00 98.25 85 HIS A C 1
ATOM 652 O O . HIS A 1 85 ? -5.404 -5.709 -13.286 1.00 98.25 85 HIS A O 1
ATOM 658 N N . GLY A 1 86 ? -4.008 -4.677 -11.895 1.00 98.56 86 GLY A N 1
ATOM 659 C CA . GLY A 1 86 ? -4.697 -5.132 -10.688 1.00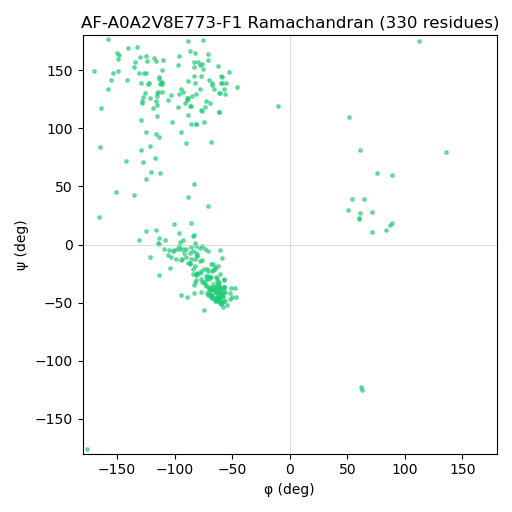 98.56 86 GLY A CA 1
ATOM 660 C C . GLY A 1 86 ? -6.163 -4.687 -10.651 1.00 98.56 86 GLY A C 1
ATOM 661 O O . GLY A 1 86 ? -7.042 -5.491 -10.339 1.00 98.56 86 GLY A O 1
ATOM 662 N N . LEU A 1 87 ? -6.435 -3.434 -11.027 1.00 98.56 87 LEU A N 1
ATOM 663 C CA . LEU A 1 87 ? -7.796 -2.896 -11.109 1.00 98.56 87 LEU A CA 1
ATOM 664 C C . LEU A 1 87 ? -8.600 -3.501 -12.266 1.00 98.56 87 LEU A C 1
ATOM 666 O O . LEU A 1 87 ? -9.780 -3.793 -12.083 1.00 98.56 87 LEU A O 1
ATOM 670 N N . SER A 1 88 ? -7.987 -3.748 -13.430 1.00 98.38 88 SER A N 1
ATOM 671 C CA . SER A 1 88 ? -8.688 -4.370 -14.567 1.00 98.38 88 SER A CA 1
ATOM 672 C C . SER A 1 88 ? -9.135 -5.810 -14.287 1.00 98.38 88 SER A C 1
ATOM 674 O O . SER A 1 88 ? -10.090 -6.289 -14.896 1.00 98.38 88 SER A O 1
ATOM 676 N N . LEU A 1 89 ? -8.508 -6.476 -13.312 1.00 98.25 89 LEU A N 1
ATOM 677 C CA . LEU A 1 89 ? -8.911 -7.787 -12.795 1.00 98.25 89 LEU A CA 1
ATOM 678 C C . LEU A 1 89 ? -10.035 -7.718 -11.745 1.00 98.25 89 LEU A C 1
ATOM 680 O O . LEU A 1 89 ? -10.444 -8.753 -11.223 1.00 98.25 89 LEU A O 1
ATOM 684 N N . GLY A 1 90 ? -10.548 -6.524 -11.436 1.00 97.12 90 GLY A N 1
ATOM 685 C CA . GLY A 1 90 ? -11.686 -6.318 -10.539 1.00 97.12 90 GLY A CA 1
ATOM 686 C C . GLY A 1 90 ? -11.328 -6.158 -9.060 1.00 97.12 90 GLY A C 1
ATOM 687 O O . GLY A 1 90 ? -12.209 -6.331 -8.209 1.00 97.12 90 GLY A O 1
ATOM 688 N N . ALA A 1 91 ? -10.063 -5.845 -8.744 1.00 97.88 91 ALA A N 1
ATOM 689 C CA . ALA A 1 91 ? -9.684 -5.418 -7.400 1.00 97.88 91 ALA A CA 1
ATOM 690 C C . ALA A 1 91 ? -10.445 -4.137 -7.014 1.00 97.88 91 ALA A C 1
ATOM 692 O O . ALA A 1 91 ? -10.603 -3.227 -7.826 1.00 97.88 91 ALA A O 1
ATOM 693 N N . ASP A 1 92 ? -10.902 -4.067 -5.767 1.00 97.06 92 ASP A N 1
ATOM 694 C CA . ASP A 1 92 ? -11.652 -2.927 -5.234 1.00 97.06 92 ASP A CA 1
ATOM 695 C C . ASP A 1 92 ? -10.746 -1.743 -4.886 1.00 97.06 92 ASP A C 1
ATOM 697 O O . ASP A 1 92 ? -11.206 -0.606 -4.831 1.00 97.06 92 ASP A O 1
ATOM 701 N N . GLY A 1 93 ? -9.467 -2.007 -4.617 1.00 97.44 93 GLY A N 1
ATOM 702 C CA . GLY A 1 93 ? -8.505 -0.998 -4.201 1.00 97.44 93 GLY A CA 1
ATOM 703 C C . GLY A 1 93 ? -7.062 -1.395 -4.475 1.00 97.44 93 GLY A C 1
ATOM 704 O O . GLY A 1 93 ? -6.757 -2.504 -4.926 1.00 97.44 93 GLY A O 1
ATOM 705 N N . LEU A 1 94 ? -6.157 -0.473 -4.171 1.00 98.69 94 LEU A N 1
ATOM 706 C CA . LEU A 1 94 ? -4.718 -0.661 -4.323 1.00 98.69 94 LEU A CA 1
ATOM 707 C C . LEU A 1 94 ? -4.038 -0.663 -2.962 1.00 98.69 94 LEU A C 1
ATOM 709 O O . LEU A 1 94 ? -4.385 0.121 -2.081 1.00 98.69 94 LEU A O 1
ATOM 713 N N . GLU A 1 95 ? -3.036 -1.511 -2.804 1.00 98.69 95 GLU A N 1
ATOM 714 C CA . GLU A 1 95 ? -2.055 -1.366 -1.740 1.00 98.69 95 GLU A CA 1
ATOM 715 C C . GLU A 1 95 ? -0.710 -1.013 -2.378 1.00 98.69 95 GLU A C 1
ATOM 717 O O . GLU A 1 95 ? -0.386 -1.493 -3.468 1.00 98.69 95 GLU A O 1
ATOM 722 N N . LEU A 1 96 ? 0.017 -0.089 -1.754 1.00 98.81 96 LEU A N 1
ATOM 723 C CA . LEU A 1 96 ? 1.303 0.382 -2.245 1.00 98.81 96 LEU A CA 1
ATOM 724 C C . LEU A 1 96 ? 2.226 0.797 -1.105 1.00 98.81 96 LEU A C 1
ATOM 726 O O . LEU A 1 96 ? 1.788 1.164 -0.013 1.00 98.81 96 LEU A O 1
ATOM 730 N N . ASP A 1 97 ? 3.517 0.828 -1.407 1.00 98.81 97 ASP A N 1
ATOM 731 C CA . ASP A 1 97 ? 4.566 1.170 -0.454 1.00 98.81 97 ASP A CA 1
ATOM 732 C C . ASP A 1 97 ? 5.194 2.516 -0.790 1.00 98.81 97 ASP A C 1
ATOM 734 O O . ASP A 1 97 ? 5.477 2.781 -1.955 1.00 98.81 97 ASP A O 1
ATOM 738 N N . VAL A 1 98 ? 5.497 3.349 0.209 1.00 98.88 98 VAL A N 1
ATOM 739 C CA . VAL A 1 98 ? 6.114 4.661 -0.039 1.00 98.88 98 VAL A CA 1
ATOM 740 C C . VAL A 1 98 ? 7.398 4.919 0.733 1.00 98.88 98 VAL A C 1
ATOM 742 O O . VAL A 1 98 ? 7.591 4.497 1.882 1.00 98.88 98 VAL A O 1
ATOM 745 N N . ARG A 1 99 ? 8.272 5.689 0.081 1.00 98.69 99 ARG A N 1
ATOM 746 C CA . ARG A 1 99 ? 9.553 6.193 0.587 1.00 98.69 99 ARG A CA 1
ATOM 747 C C . ARG A 1 99 ? 9.785 7.628 0.124 1.00 98.69 99 ARG A C 1
ATOM 749 O O . ARG A 1 99 ? 9.069 8.133 -0.731 1.00 98.69 99 ARG A O 1
ATOM 756 N N . LEU A 1 100 ? 10.796 8.277 0.698 1.00 98.69 100 LEU A N 1
ATOM 757 C CA . LEU A 1 100 ? 11.277 9.579 0.235 1.00 98.69 100 LEU A CA 1
ATOM 758 C C . LEU A 1 100 ? 12.445 9.403 -0.739 1.00 98.69 100 LEU A C 1
ATOM 760 O O . LEU A 1 100 ? 13.379 8.648 -0.453 1.00 98.69 100 LEU A O 1
ATOM 764 N N . SER A 1 101 ? 12.390 10.133 -1.848 1.00 98.75 101 SER A N 1
ATOM 765 C CA . SER A 1 101 ? 13.520 10.392 -2.742 1.00 98.75 101 SER A CA 1
ATOM 766 C C . SER A 1 101 ? 14.493 11.421 -2.136 1.00 98.75 101 SER A C 1
ATOM 768 O O . SER A 1 101 ? 14.231 12.011 -1.081 1.00 98.75 101 SER A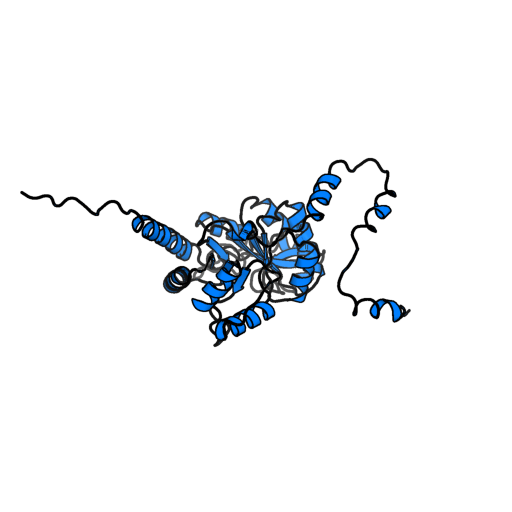 O 1
ATOM 770 N N . ARG A 1 102 ? 15.616 11.676 -2.820 1.00 98.56 102 ARG A N 1
ATOM 771 C CA . ARG A 1 102 ? 16.633 12.679 -2.446 1.00 98.56 102 ARG A CA 1
ATOM 772 C C . ARG A 1 102 ? 16.055 14.085 -2.296 1.00 98.56 102 ARG A C 1
ATOM 774 O O .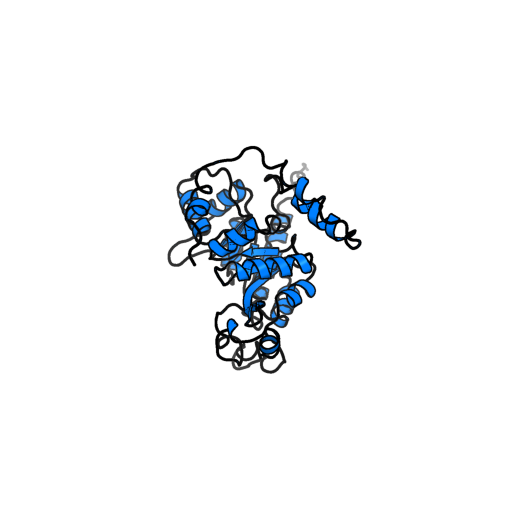 ARG A 1 102 ? 16.426 14.813 -1.383 1.00 98.56 102 ARG A O 1
ATOM 781 N N . ASP A 1 103 ? 15.150 14.459 -3.191 1.00 98.56 103 ASP A N 1
ATOM 782 C CA . ASP A 1 103 ? 14.439 15.741 -3.221 1.00 98.56 103 ASP A CA 1
ATOM 783 C C . ASP A 1 103 ? 13.167 15.750 -2.351 1.00 98.56 103 ASP A C 1
ATOM 785 O O . ASP A 1 103 ? 12.312 16.617 -2.509 1.00 98.56 103 ASP A O 1
ATOM 789 N N . ALA A 1 104 ? 13.056 14.804 -1.409 1.00 98.00 104 ALA A N 1
ATOM 790 C CA . ALA A 1 104 ? 11.971 14.687 -0.432 1.00 98.00 104 ALA A CA 1
ATOM 791 C C . ALA A 1 104 ? 10.564 14.513 -1.037 1.00 98.00 104 ALA A C 1
ATOM 793 O O . ALA A 1 104 ? 9.557 14.741 -0.363 1.00 98.00 104 ALA A O 1
ATOM 794 N N . VAL A 1 105 ? 10.480 14.047 -2.283 1.00 98.75 105 VAL A N 1
ATOM 795 C CA . VAL A 1 105 ? 9.223 13.663 -2.924 1.00 98.75 105 VAL A CA 1
ATOM 796 C C . VAL A 1 105 ? 8.859 12.240 -2.497 1.00 98.75 105 VAL A C 1
ATOM 798 O O . VAL A 1 105 ? 9.710 11.354 -2.393 1.00 98.75 105 VAL A O 1
ATOM 801 N N . VAL A 1 106 ? 7.574 12.011 -2.227 1.00 98.88 106 VAL A N 1
ATOM 802 C CA . VAL A 1 106 ? 7.073 10.677 -1.885 1.00 98.88 106 VAL A CA 1
ATOM 803 C C . VAL A 1 106 ? 6.991 9.836 -3.156 1.00 98.88 106 VAL A C 1
ATOM 805 O O . VAL A 1 106 ? 6.199 10.135 -4.051 1.00 98.88 106 VAL A O 1
ATOM 808 N N . VAL A 1 107 ? 7.799 8.782 -3.221 1.00 98.94 107 VAL A N 1
ATOM 809 C CA . VAL A 1 107 ? 7.857 7.818 -4.326 1.00 98.94 107 VAL A CA 1
ATOM 810 C C . VAL A 1 107 ? 7.320 6.464 -3.891 1.00 98.94 107 VAL A C 1
ATOM 812 O O . VAL A 1 107 ? 7.411 6.098 -2.715 1.00 98.94 107 VAL A O 1
ATOM 815 N N . VAL A 1 108 ? 6.757 5.727 -4.842 1.00 98.88 108 VAL A N 1
ATOM 816 C CA . VAL A 1 108 ? 6.081 4.454 -4.600 1.00 98.88 108 VAL A CA 1
ATOM 817 C C . VAL A 1 108 ? 7.072 3.312 -4.812 1.00 98.88 108 VAL A C 1
ATOM 819 O O . VAL A 1 108 ? 7.371 2.926 -5.938 1.00 98.88 108 VAL A O 1
ATOM 822 N N . HIS A 1 109 ? 7.664 2.826 -3.720 1.00 98.81 109 HIS A N 1
ATOM 823 C CA . HIS A 1 109 ? 8.711 1.808 -3.745 1.00 98.81 109 HIS A CA 1
ATOM 824 C C . HIS A 1 109 ? 8.829 1.063 -2.408 1.00 98.81 109 HIS A C 1
ATOM 826 O O . HIS A 1 109 ? 8.928 1.675 -1.341 1.00 98.81 109 HIS A O 1
ATOM 832 N N . HIS A 1 110 ? 8.916 -0.268 -2.463 1.00 98.56 110 HIS A N 1
ATOM 833 C CA . HIS A 1 110 ? 8.984 -1.106 -1.264 1.00 98.56 110 HIS A CA 1
ATOM 834 C C . HIS A 1 110 ? 10.347 -1.047 -0.562 1.00 98.56 110 HIS A C 1
ATOM 836 O O . HIS A 1 110 ? 10.461 -0.739 0.633 1.00 98.56 110 HIS A O 1
ATOM 842 N N . ASP A 1 111 ? 11.412 -1.370 -1.291 1.00 98.31 111 ASP A N 1
ATOM 843 C CA . ASP A 1 111 ? 12.734 -1.576 -0.705 1.00 98.31 111 ASP A CA 1
ATOM 844 C C . ASP A 1 111 ? 13.472 -0.269 -0.495 1.00 98.31 111 ASP A C 1
ATOM 846 O O . ASP A 1 111 ? 13.206 0.734 -1.157 1.00 98.31 111 ASP A O 1
ATOM 850 N N . ARG A 1 112 ? 14.429 -0.287 0.437 1.00 98.06 112 ARG A N 1
ATOM 851 C CA . ARG A 1 112 ? 15.352 0.835 0.615 1.00 98.06 112 ARG A CA 1
ATOM 852 C C . ARG A 1 112 ? 16.219 1.043 -0.629 1.00 98.06 112 ARG A C 1
ATOM 854 O O . ARG A 1 112 ? 16.610 2.180 -0.874 1.00 98.06 112 ARG A O 1
ATOM 861 N N . SER A 1 113 ? 16.535 -0.025 -1.353 1.00 98.38 113 SER A N 1
ATOM 862 C CA . SER A 1 113 ? 17.436 -0.026 -2.501 1.00 98.38 113 SER A CA 1
ATOM 863 C C . SER A 1 113 ? 16.712 -0.450 -3.781 1.00 98.38 113 SER A C 1
ATOM 865 O O . SER A 1 113 ? 15.622 -1.015 -3.713 1.00 98.38 113 SER A O 1
ATOM 867 N N . LEU A 1 114 ? 17.279 -0.114 -4.937 1.00 98.50 114 LEU A N 1
ATOM 868 C CA . LEU A 1 114 ? 16.606 -0.168 -6.242 1.00 98.50 114 LEU A CA 1
ATOM 869 C C . LEU A 1 114 ? 16.826 -1.475 -7.027 1.00 98.50 114 LEU A C 1
ATOM 871 O O . LEU A 1 114 ? 16.133 -1.728 -8.011 1.00 98.50 114 LEU A O 1
ATOM 875 N N . GLU A 1 115 ? 17.768 -2.317 -6.603 1.00 98.12 115 GLU A N 1
ATOM 876 C CA . GLU A 1 115 ? 18.330 -3.404 -7.418 1.00 98.12 115 GLU A CA 1
ATOM 877 C C . GLU A 1 115 ? 17.364 -4.558 -7.663 1.00 98.12 115 GLU A C 1
ATOM 879 O O . GLU A 1 115 ? 17.512 -5.294 -8.633 1.00 98.12 115 GLU A O 1
ATOM 884 N N . ARG A 1 116 ? 16.401 -4.780 -6.764 1.00 98.19 116 ARG A N 1
ATOM 885 C CA . ARG A 1 116 ? 15.479 -5.913 -6.909 1.00 98.19 116 ARG A CA 1
ATOM 886 C C . ARG A 1 116 ? 14.477 -5.685 -8.040 1.00 98.19 116 ARG A C 1
ATOM 888 O O . ARG A 1 116 ? 14.063 -6.639 -8.692 1.00 98.19 116 ARG A O 1
ATOM 895 N N . THR A 1 117 ? 14.061 -4.441 -8.236 1.00 98.25 117 THR A N 1
ATOM 896 C CA . THR A 1 117 ? 12.884 -4.079 -9.037 1.00 98.25 117 THR A CA 1
ATOM 897 C C . THR A 1 117 ? 13.215 -3.149 -10.191 1.00 98.25 117 THR A C 1
ATOM 899 O O . THR A 1 117 ? 12.374 -2.976 -11.061 1.00 98.25 117 THR A O 1
ATOM 902 N N . THR A 1 118 ? 14.420 -2.584 -10.253 1.00 98.56 118 THR A N 1
ATOM 903 C CA . THR A 1 118 ? 14.801 -1.647 -11.314 1.00 98.56 118 THR A CA 1
ATOM 904 C C . THR A 1 118 ? 16.166 -1.978 -11.911 1.00 98.56 118 THR A C 1
ATOM 906 O O . THR A 1 118 ? 16.918 -2.771 -11.357 1.00 98.56 118 THR A O 1
ATOM 909 N N . ASN A 1 119 ? 16.522 -1.325 -13.016 1.00 98.38 119 ASN A N 1
ATOM 910 C CA . ASN A 1 119 ? 17.870 -1.378 -13.588 1.00 98.38 119 ASN A CA 1
ATOM 911 C C . ASN A 1 119 ? 18.921 -0.523 -12.843 1.00 98.38 119 ASN A C 1
ATOM 913 O O . ASN A 1 119 ? 20.079 -0.488 -13.267 1.00 98.38 119 ASN A O 1
ATOM 917 N N . LEU A 1 120 ? 18.544 0.199 -11.782 1.00 98.19 120 LEU A N 1
ATOM 918 C CA . LEU A 1 120 ? 19.439 1.071 -11.020 1.00 98.19 120 LEU A CA 1
ATOM 919 C C . LEU A 1 120 ? 20.010 0.366 -9.779 1.00 98.19 120 LEU A C 1
ATOM 921 O O . LEU A 1 120 ? 19.487 -0.641 -9.302 1.00 98.19 120 LEU A O 1
ATOM 925 N N . ARG A 1 121 ? 21.096 0.928 -9.238 1.00 98.19 121 ARG A N 1
ATOM 926 C CA . ARG A 1 121 ? 21.741 0.495 -7.988 1.00 98.19 121 ARG A CA 1
ATOM 927 C C . ARG A 1 121 ? 21.852 1.669 -7.024 1.00 98.19 121 ARG A C 1
ATOM 929 O O . ARG A 1 121 ? 22.057 2.792 -7.472 1.00 98.19 121 ARG A O 1
ATOM 936 N N . GLY A 1 122 ? 21.768 1.396 -5.728 1.00 98.31 122 GLY A N 1
ATOM 937 C CA . GLY A 1 122 ? 21.808 2.402 -4.669 1.00 98.31 122 GLY A CA 1
ATOM 938 C C . GLY A 1 122 ? 20.482 2.547 -3.929 1.00 98.31 122 GLY A C 1
ATOM 939 O O . GLY A 1 122 ? 19.474 1.903 -4.243 1.00 98.31 122 GLY A O 1
ATOM 940 N N . ALA A 1 123 ? 20.494 3.381 -2.892 1.00 98.62 123 ALA A N 1
ATOM 941 C CA . ALA A 1 123 ? 19.305 3.632 -2.090 1.00 98.62 123 ALA A CA 1
ATOM 942 C C . ALA A 1 123 ? 18.335 4.573 -2.818 1.00 98.62 123 ALA A C 1
ATOM 944 O O . ALA A 1 123 ? 18.756 5.543 -3.434 1.00 98.62 123 ALA A O 1
ATOM 945 N N . VAL A 1 124 ? 17.025 4.376 -2.646 1.00 98.56 124 VAL A N 1
ATOM 946 C CA . VAL A 1 124 ? 15.983 5.276 -3.189 1.00 98.56 124 VAL A CA 1
ATOM 947 C C . VAL A 1 124 ? 16.251 6.745 -2.820 1.00 98.56 124 VAL A C 1
ATOM 949 O O . VAL A 1 124 ? 16.067 7.640 -3.636 1.00 98.56 124 VAL A O 1
ATOM 952 N N . ALA A 1 125 ? 16.751 6.990 -1.606 1.00 98.19 125 ALA A N 1
ATOM 953 C CA . ALA A 1 125 ? 17.052 8.328 -1.095 1.00 98.19 125 ALA A CA 1
ATOM 954 C C . ALA A 1 125 ? 18.275 9.012 -1.749 1.00 98.19 125 ALA A C 1
ATOM 956 O O . ALA A 1 125 ? 18.546 10.172 -1.450 1.00 98.19 125 ALA A O 1
ATOM 957 N N . GLU A 1 126 ? 19.024 8.322 -2.614 1.00 98.62 126 GLU A N 1
ATOM 958 C CA . GLU A 1 126 ? 20.165 8.882 -3.359 1.00 98.62 126 GLU A CA 1
ATOM 959 C C . GLU A 1 126 ? 19.736 9.509 -4.699 1.00 98.62 126 GLU A C 1
ATOM 961 O O . GLU A 1 126 ? 20.473 10.318 -5.272 1.00 98.62 126 GLU A O 1
ATOM 966 N N . PHE A 1 127 ? 18.521 9.202 -5.161 1.00 98.81 127 PHE A N 1
ATOM 967 C CA . PHE A 1 127 ? 17.965 9.641 -6.441 1.00 98.81 127 PHE A CA 1
ATOM 968 C C . PHE A 1 127 ? 16.790 10.595 -6.231 1.00 98.81 127 PHE A C 1
ATOM 970 O O . PHE A 1 127 ? 16.005 10.442 -5.296 1.00 98.81 127 PHE A O 1
ATOM 977 N N . THR A 1 128 ? 16.652 11.584 -7.106 1.00 98.88 128 THR A N 1
ATOM 978 C CA . THR A 1 128 ? 15.457 12.439 -7.193 1.00 98.88 128 THR A CA 1
ATOM 979 C C . THR A 1 128 ? 14.269 11.667 -7.748 1.00 98.88 128 THR A C 1
ATOM 981 O O . THR A 1 128 ? 14.444 10.685 -8.471 1.00 98.88 128 THR A O 1
ATOM 984 N N . ALA A 1 129 ? 13.050 12.138 -7.486 1.00 98.81 129 ALA A N 1
ATOM 985 C CA . ALA A 1 129 ? 11.859 11.552 -8.099 1.00 98.81 129 ALA A CA 1
ATOM 986 C C . ALA A 1 129 ? 11.923 11.570 -9.637 1.00 98.81 129 ALA A C 1
ATOM 988 O O . ALA A 1 129 ? 11.531 10.598 -10.275 1.00 98.81 129 ALA A O 1
ATOM 989 N N . GLY A 1 130 ? 12.487 12.624 -10.238 1.00 98.75 130 GLY A N 1
ATOM 990 C CA . GLY A 1 130 ? 12.660 12.708 -11.692 1.00 98.75 130 GLY A CA 1
ATOM 991 C C . GLY A 1 130 ? 13.658 11.693 -12.267 1.00 98.75 130 GLY A C 1
ATOM 992 O O . GLY A 1 130 ? 13.466 11.210 -13.381 1.00 98.75 130 GLY A O 1
ATOM 993 N N . GLU A 1 131 ? 14.714 11.346 -11.525 1.00 98.69 131 GLU A N 1
ATOM 994 C CA . GLU A 1 131 ? 15.641 10.267 -11.902 1.00 98.69 131 GLU A CA 1
ATOM 995 C C . GLU A 1 131 ? 14.973 8.891 -11.746 1.00 98.69 131 GLU A C 1
ATOM 997 O O . GLU A 1 131 ? 15.065 8.057 -12.644 1.00 98.69 131 GLU A O 1
ATOM 1002 N N . LEU A 1 132 ? 14.240 8.681 -10.648 1.00 98.81 132 LEU A N 1
ATOM 1003 C CA . LEU A 1 132 ? 13.504 7.443 -10.362 1.00 98.81 132 LEU A CA 1
ATOM 1004 C C . LEU A 1 132 ? 12.391 7.164 -11.386 1.00 98.81 132 LEU A C 1
ATOM 1006 O O . LEU A 1 132 ? 12.194 6.017 -11.789 1.00 98.81 132 LEU A O 1
ATOM 1010 N N . ALA A 1 133 ? 11.720 8.205 -11.879 1.00 98.69 133 ALA A N 1
ATOM 1011 C CA . ALA A 1 133 ? 10.714 8.100 -12.934 1.00 98.69 133 ALA A CA 1
ATOM 1012 C C . ALA A 1 133 ? 11.290 7.630 -14.285 1.00 98.69 133 ALA A C 1
ATOM 1014 O O . ALA A 1 133 ? 10.545 7.159 -15.139 1.00 98.69 133 ALA A O 1
ATOM 1015 N N . ARG A 1 134 ? 12.609 7.743 -14.493 1.00 98.38 134 ARG A N 1
ATOM 1016 C CA . ARG A 1 134 ? 13.306 7.266 -15.703 1.00 98.38 134 ARG A CA 1
ATOM 1017 C C . ARG A 1 134 ? 13.953 5.893 -15.528 1.00 98.38 134 ARG A C 1
ATOM 1019 O O . ARG A 1 134 ? 14.529 5.378 -16.485 1.00 98.38 134 ARG A O 1
ATOM 1026 N N . ALA A 1 135 ? 13.902 5.318 -14.326 1.00 98.25 135 ALA A N 1
ATOM 1027 C CA . ALA A 1 135 ? 14.350 3.951 -14.103 1.00 98.25 135 ALA A CA 1
ATOM 1028 C C . ALA A 1 135 ? 13.499 2.971 -14.926 1.00 98.25 135 ALA A C 1
ATOM 1030 O O . ALA A 1 135 ? 12.337 3.235 -15.216 1.00 98.25 135 ALA A O 1
ATOM 1031 N N . ASP A 1 136 ? 14.058 1.815 -15.267 1.00 98.56 136 ASP A N 1
ATOM 1032 C CA . ASP A 1 136 ? 13.286 0.695 -15.801 1.00 98.56 136 ASP A CA 1
ATOM 1033 C C . ASP A 1 136 ? 12.827 -0.175 -14.627 1.00 98.56 136 ASP A C 1
ATOM 1035 O O . ASP A 1 136 ? 13.517 -1.114 -14.234 1.00 98.56 136 ASP A O 1
ATOM 1039 N N . ALA A 1 137 ? 11.676 0.150 -14.039 1.00 98.56 137 ALA A N 1
ATOM 1040 C CA . ALA A 1 137 ? 11.047 -0.618 -12.962 1.00 98.56 137 ALA A CA 1
ATOM 1041 C C . ALA A 1 137 ? 10.406 -1.934 -13.453 1.00 98.56 137 ALA A C 1
ATOM 1043 O O . ALA A 1 137 ? 9.919 -2.731 -12.655 1.00 98.56 137 ALA A O 1
ATOM 1044 N N . GLY A 1 138 ? 10.413 -2.191 -14.767 1.00 98.00 138 GLY A N 1
ATOM 1045 C CA . GLY A 1 138 ? 10.055 -3.478 -15.365 1.00 98.00 138 GLY A CA 1
ATOM 1046 C C . GLY A 1 138 ? 11.250 -4.413 -15.571 1.00 98.00 138 GLY A C 1
ATOM 1047 O O . GLY A 1 138 ? 11.059 -5.581 -15.916 1.00 98.00 138 GLY A O 1
ATOM 1048 N N . HIS A 1 139 ? 12.479 -3.933 -15.345 1.00 98.12 139 HIS A N 1
ATOM 1049 C CA . HIS A 1 139 ? 13.710 -4.573 -15.814 1.00 98.12 139 HIS A CA 1
ATOM 1050 C C . HIS A 1 139 ? 13.889 -6.023 -15.350 1.00 98.12 139 HIS A C 1
ATOM 1052 O O . HIS A 1 139 ? 14.346 -6.883 -16.114 1.00 98.12 139 HIS A O 1
ATOM 1058 N N . HIS A 1 140 ? 13.540 -6.292 -14.093 1.00 97.62 140 HIS A N 1
ATOM 1059 C CA . HIS A 1 140 ? 13.711 -7.595 -13.455 1.00 97.62 140 HIS A CA 1
ATOM 1060 C C . HIS A 1 140 ? 12.425 -8.426 -13.399 1.00 97.62 140 HIS A C 1
ATOM 1062 O O . HIS A 1 140 ? 12.482 -9.590 -12.996 1.00 97.62 140 HIS A O 1
ATOM 1068 N N . PHE A 1 141 ? 11.281 -7.883 -13.832 1.00 97.88 141 PHE A N 1
ATOM 1069 C CA . PHE A 1 141 ? 10.033 -8.639 -13.828 1.00 97.88 141 PHE A CA 1
ATOM 1070 C C . PHE A 1 141 ? 10.087 -9.758 -14.871 1.00 97.88 141 PHE A C 1
ATOM 1072 O O . PHE A 1 141 ? 10.261 -9.510 -16.067 1.00 97.88 141 PHE A O 1
ATOM 1079 N N . ARG A 1 142 ? 9.910 -10.999 -14.413 1.00 96.94 142 ARG A N 1
ATOM 1080 C CA . ARG A 1 142 ? 10.092 -12.203 -15.224 1.00 96.94 142 ARG A CA 1
ATOM 1081 C C . ARG A 1 142 ? 8.827 -13.053 -15.252 1.00 96.94 142 ARG A C 1
ATOM 1083 O O . ARG A 1 142 ? 8.219 -13.299 -14.215 1.00 96.94 142 ARG A O 1
ATOM 1090 N N . ARG A 1 143 ? 8.486 -13.576 -16.433 1.00 94.12 143 ARG A N 1
ATOM 1091 C CA . ARG A 1 143 ? 7.427 -14.576 -16.630 1.00 94.12 143 ARG A CA 1
ATOM 1092 C C . ARG A 1 143 ? 7.988 -15.739 -17.448 1.00 94.12 143 ARG A C 1
ATOM 1094 O O . ARG A 1 143 ? 8.252 -15.583 -18.637 1.00 94.12 143 ARG A O 1
ATOM 1101 N N . GLY A 1 144 ? 8.215 -16.883 -16.800 1.00 93.25 144 GLY A N 1
ATOM 1102 C CA . GLY A 1 144 ? 9.002 -17.969 -17.397 1.00 93.25 144 GLY A CA 1
ATOM 1103 C C . GLY A 1 144 ? 10.433 -17.502 -17.677 1.00 93.25 144 GLY A C 1
ATOM 1104 O O . GLY A 1 144 ? 11.105 -17.012 -16.768 1.00 93.25 144 GLY A O 1
ATOM 1105 N N . ASP A 1 145 ? 10.869 -17.590 -18.931 1.00 94.06 145 ASP A N 1
ATOM 1106 C CA . ASP A 1 145 ? 12.191 -17.118 -19.372 1.00 94.06 145 ASP A CA 1
ATOM 1107 C C . ASP A 1 145 ? 12.163 -15.704 -19.985 1.00 94.06 145 ASP A C 1
ATOM 1109 O O . ASP A 1 145 ? 13.203 -15.156 -20.346 1.00 94.06 145 ASP A O 1
ATOM 1113 N N . ALA A 1 146 ? 10.983 -15.078 -20.076 1.00 97.06 146 ALA A N 1
ATOM 1114 C CA . ALA A 1 146 ? 10.797 -13.768 -20.695 1.00 97.06 146 ALA A CA 1
ATOM 1115 C C . ALA A 1 146 ? 10.775 -12.610 -19.679 1.00 97.06 146 ALA A C 1
ATOM 1117 O O . ALA A 1 146 ? 10.363 -12.776 -18.527 1.00 97.06 146 ALA A O 1
ATOM 1118 N N . PHE A 1 147 ? 11.132 -11.409 -20.152 1.00 97.94 147 PHE A N 1
ATOM 1119 C CA . PHE A 1 147 ? 11.066 -10.139 -19.412 1.00 97.94 147 PHE A CA 1
ATOM 1120 C C . PHE A 1 147 ? 10.081 -9.171 -20.086 1.00 97.94 147 PHE A C 1
ATOM 1122 O O . PHE A 1 147 ? 10.505 -8.233 -20.760 1.00 97.94 147 PHE A O 1
ATOM 1129 N N . PRO A 1 148 ? 8.763 -9.405 -19.953 1.00 97.38 148 PRO A N 1
ATOM 1130 C CA . PRO A 1 148 ? 7.755 -8.748 -20.788 1.00 97.38 148 PRO A CA 1
ATOM 1131 C C . PRO A 1 148 ? 7.627 -7.236 -20.566 1.00 97.38 148 PRO A C 1
ATOM 1133 O O . PRO A 1 148 ? 7.055 -6.561 -21.410 1.00 97.38 148 PRO A O 1
ATOM 1136 N N . PHE A 1 149 ? 8.145 -6.708 -19.453 1.00 98.00 149 PHE A N 1
ATOM 1137 C CA . PHE A 1 149 ? 8.044 -5.287 -19.103 1.00 98.00 149 PHE A CA 1
ATOM 1138 C C . PHE A 1 149 ? 9.368 -4.525 -19.215 1.00 98.00 149 PHE A C 1
ATOM 1140 O O . PHE A 1 149 ? 9.394 -3.312 -19.009 1.00 98.00 149 PHE A O 1
ATOM 1147 N N . ARG A 1 150 ? 10.469 -5.216 -19.529 1.00 98.25 150 ARG A N 1
ATOM 1148 C CA . ARG A 1 150 ? 11.792 -4.596 -19.617 1.00 98.25 150 ARG A CA 1
ATOM 1149 C C . ARG A 1 150 ? 11.835 -3.609 -20.779 1.00 98.25 150 ARG A C 1
ATOM 1151 O O . ARG A 1 150 ? 11.444 -3.945 -21.894 1.00 98.25 150 ARG A O 1
ATOM 1158 N N . GLY A 1 151 ? 12.369 -2.418 -20.527 1.00 97.75 151 GLY A N 1
ATOM 1159 C CA . GLY A 1 151 ? 12.578 -1.397 -21.552 1.00 97.75 151 GLY A CA 1
ATOM 1160 C C . GLY A 1 151 ? 11.302 -0.723 -22.065 1.00 97.75 151 GLY A C 1
ATOM 1161 O O . GLY A 1 151 ? 11.376 0.020 -23.037 1.00 97.75 151 GLY A O 1
ATOM 1162 N N . LEU A 1 152 ? 10.148 -0.929 -21.418 1.00 97.69 152 LEU A N 1
ATOM 1163 C CA . LEU A 1 152 ? 8.877 -0.305 -21.819 1.00 97.69 152 LEU A CA 1
ATOM 1164 C C . LEU A 1 152 ? 8.678 1.120 -21.269 1.00 97.69 152 LEU A C 1
ATOM 1166 O O . LEU A 1 152 ? 7.595 1.682 -21.398 1.00 97.69 152 LEU A O 1
ATOM 1170 N N . GLY A 1 153 ? 9.697 1.704 -20.630 1.00 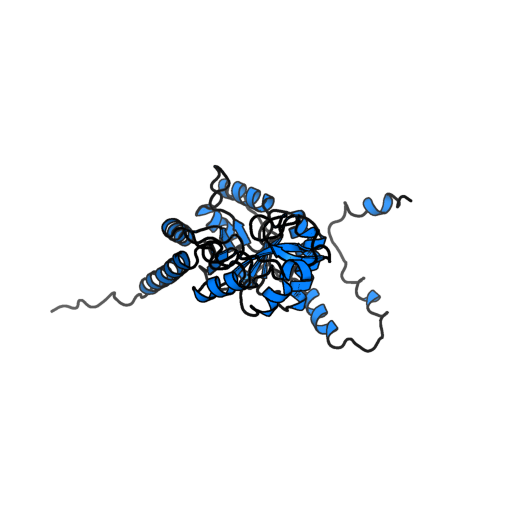96.00 153 GLY A N 1
ATOM 1171 C CA . GLY A 1 153 ? 9.603 3.042 -20.035 1.00 96.00 153 GLY A CA 1
ATOM 1172 C C . GLY A 1 153 ? 8.722 3.102 -18.782 1.00 96.00 153 GLY A C 1
ATOM 1173 O O . GLY A 1 153 ? 8.133 4.138 -18.490 1.00 96.00 153 GLY A O 1
ATOM 1174 N N . ILE A 1 154 ? 8.608 1.992 -18.046 1.00 97.81 154 ILE A N 1
ATOM 1175 C CA . ILE A 1 154 ? 7.857 1.927 -16.789 1.00 97.81 154 ILE A CA 1
ATOM 1176 C C . ILE A 1 154 ? 8.784 2.364 -15.654 1.00 97.81 154 ILE A C 1
ATOM 1178 O O . ILE A 1 154 ? 9.644 1.594 -15.237 1.00 97.81 154 ILE A O 1
ATOM 1182 N N . GLY A 1 155 ? 8.605 3.592 -15.172 1.00 98.38 155 GLY A N 1
ATOM 1183 C CA . GLY A 1 155 ? 9.371 4.163 -14.063 1.00 98.38 155 GLY A CA 1
ATOM 1184 C C . GLY A 1 155 ? 8.792 3.897 -12.678 1.00 98.38 155 GLY A C 1
ATOM 1185 O O . GLY A 1 155 ? 7.691 3.360 -12.531 1.00 98.38 155 GLY A O 1
ATOM 1186 N N . VAL A 1 156 ? 9.532 4.328 -11.652 1.00 98.81 156 VAL A N 1
ATOM 1187 C CA . VAL A 1 156 ? 9.031 4.412 -10.272 1.00 98.81 156 VAL A CA 1
ATOM 1188 C C . VAL A 1 156 ? 8.138 5.656 -10.159 1.00 98.81 156 VAL A C 1
ATOM 1190 O O . VAL A 1 156 ? 8.651 6.765 -10.329 1.00 98.81 156 VAL A O 1
ATOM 1193 N N . PRO A 1 157 ? 6.827 5.522 -9.883 1.00 98.75 157 PRO A N 1
ATOM 1194 C CA . PRO A 1 157 ? 5.936 6.671 -9.830 1.00 98.75 157 PRO A CA 1
ATOM 1195 C C . PRO A 1 157 ? 6.048 7.415 -8.495 1.00 98.75 157 PRO A C 1
ATOM 1197 O O . PRO A 1 157 ? 6.412 6.859 -7.453 1.00 98.75 157 PRO A O 1
ATOM 1200 N N . THR A 1 158 ? 5.673 8.687 -8.507 1.00 98.94 158 THR A N 1
ATOM 1201 C CA . THR A 1 158 ? 5.404 9.459 -7.293 1.00 98.94 158 THR A CA 1
ATOM 1202 C C . THR A 1 158 ? 4.032 9.107 -6.726 1.00 98.94 158 THR A C 1
ATOM 1204 O O . THR A 1 158 ? 3.109 8.725 -7.447 1.00 98.94 158 THR A O 1
ATOM 1207 N N . LEU A 1 159 ? 3.849 9.293 -5.419 1.00 98.88 159 LEU A N 1
ATOM 1208 C CA . LEU A 1 159 ? 2.536 9.120 -4.799 1.00 98.88 159 LEU A CA 1
ATOM 1209 C C . LEU A 1 159 ? 1.505 10.102 -5.380 1.00 98.88 159 LEU A C 1
ATOM 1211 O O . LEU A 1 159 ? 0.343 9.742 -5.547 1.00 98.88 159 LEU A O 1
ATOM 1215 N N . ALA A 1 160 ? 1.922 11.328 -5.710 1.00 98.69 160 ALA A N 1
ATOM 1216 C CA . ALA A 1 160 ? 1.041 12.332 -6.300 1.00 98.69 160 ALA A CA 1
ATOM 1217 C C . ALA A 1 160 ? 0.466 11.871 -7.650 1.00 98.69 160 ALA A C 1
ATOM 1219 O O . ALA A 1 160 ? -0.735 12.012 -7.875 1.00 98.69 160 ALA A O 1
ATOM 1220 N N . GLU A 1 161 ? 1.289 11.265 -8.511 1.00 98.56 161 GLU A N 1
ATOM 1221 C CA . GLU A 1 161 ? 0.838 10.694 -9.788 1.00 98.56 161 GLU A CA 1
ATOM 1222 C C . GLU A 1 161 ? -0.171 9.561 -9.580 1.00 98.56 161 GLU A C 1
ATOM 1224 O O . GLU A 1 161 ? -1.205 9.534 -10.247 1.00 98.56 161 GLU A O 1
ATOM 1229 N N . VAL A 1 162 ? 0.083 8.656 -8.627 1.00 98.75 162 VAL A N 1
ATOM 1230 C CA . VAL A 1 162 ? -0.845 7.555 -8.317 1.00 98.75 162 VAL A CA 1
ATOM 1231 C C . VAL A 1 162 ? -2.177 8.093 -7.792 1.00 98.75 162 VAL A C 1
ATOM 1233 O O . VAL A 1 162 ? -3.236 7.705 -8.285 1.00 98.75 162 VAL A O 1
ATOM 1236 N N . LEU A 1 163 ? -2.145 9.015 -6.825 1.00 98.62 163 LEU A N 1
ATOM 1237 C CA . LEU A 1 163 ? -3.354 9.599 -6.241 1.00 98.62 163 LEU A CA 1
ATOM 1238 C C . LEU A 1 163 ? -4.189 10.362 -7.274 1.00 98.62 163 LEU A C 1
ATOM 1240 O O . LEU A 1 163 ? -5.417 10.296 -7.203 1.00 98.62 163 LEU A O 1
ATOM 1244 N N . ALA A 1 164 ? -3.540 11.063 -8.209 1.00 97.75 164 ALA A N 1
ATOM 1245 C CA . ALA A 1 164 ? -4.205 11.794 -9.282 1.00 97.75 164 ALA A CA 1
ATOM 1246 C C . ALA A 1 164 ? -4.811 10.858 -10.339 1.00 97.75 164 ALA A C 1
ATOM 1248 O O . ALA A 1 164 ? -5.933 11.090 -10.783 1.00 97.75 164 ALA A O 1
ATOM 1249 N N . ARG A 1 165 ? -4.098 9.790 -10.731 1.00 97.94 165 ARG A N 1
ATOM 1250 C CA . ARG A 1 165 ? -4.570 8.833 -11.748 1.00 97.94 165 ARG A CA 1
ATOM 1251 C C . ARG A 1 165 ? -5.744 7.987 -11.256 1.00 97.94 165 ARG A C 1
ATOM 1253 O O . ARG A 1 165 ? -6.642 7.688 -12.034 1.00 97.94 165 ARG A O 1
ATOM 1260 N N . TYR A 1 166 ? -5.747 7.615 -9.977 1.00 97.19 166 TYR A N 1
ATOM 1261 C CA . TYR A 1 166 ? -6.751 6.733 -9.380 1.00 97.19 166 TYR A CA 1
ATOM 1262 C C . TYR A 1 166 ? -7.609 7.497 -8.362 1.00 97.19 166 TYR A C 1
ATOM 1264 O O . TYR A 1 166 ? -7.595 7.203 -7.165 1.00 97.19 166 TYR A O 1
ATOM 1272 N N . ALA A 1 167 ? -8.320 8.524 -8.842 1.00 93.81 167 ALA A N 1
ATOM 1273 C CA . ALA A 1 167 ? -9.034 9.500 -8.014 1.00 93.81 167 ALA A CA 1
ATOM 1274 C C . ALA A 1 167 ? -10.192 8.913 -7.183 1.00 93.81 167 ALA A C 1
ATOM 1276 O O . ALA A 1 167 ? -10.454 9.410 -6.091 1.00 93.81 167 ALA A O 1
ATOM 1277 N N . ASP A 1 168 ? -10.818 7.831 -7.652 1.00 91.50 168 ASP A N 1
ATOM 1278 C CA . ASP A 1 168 ? -11.977 7.199 -6.998 1.00 91.50 168 ASP A CA 1
ATOM 1279 C C . ASP A 1 168 ? -11.645 5.852 -6.339 1.00 91.50 168 ASP A C 1
ATOM 1281 O O . ASP A 1 168 ? -12.520 5.161 -5.818 1.00 91.50 168 ASP A O 1
ATOM 1285 N N . VAL A 1 169 ? -10.370 5.461 -6.353 1.00 96.44 169 VAL A N 1
ATOM 1286 C CA . VAL A 1 169 ? -9.925 4.155 -5.862 1.00 96.44 169 VAL A CA 1
ATOM 1287 C C . VAL A 1 169 ? -9.513 4.263 -4.388 1.00 96.44 169 VAL A C 1
ATOM 1289 O O . VAL A 1 169 ? -8.732 5.161 -4.041 1.00 96.44 169 VAL A O 1
ATOM 1292 N N . PRO A 1 170 ? -9.994 3.362 -3.509 1.00 96.88 170 PRO A N 1
ATOM 1293 C CA . PRO A 1 170 ? -9.455 3.168 -2.168 1.00 96.88 170 PRO A CA 1
ATOM 1294 C C . PRO A 1 170 ? -7.991 2.720 -2.205 1.00 96.88 170 PRO A C 1
ATOM 1296 O O . PRO A 1 170 ? -7.645 1.757 -2.892 1.00 96.88 170 PRO A O 1
ATOM 1299 N N . ILE A 1 171 ? -7.126 3.387 -1.439 1.00 98.25 171 ILE A N 1
ATOM 1300 C CA . ILE A 1 171 ? -5.687 3.102 -1.418 1.00 98.25 171 ILE A CA 1
ATOM 1301 C C . ILE A 1 171 ? -5.188 2.884 0.010 1.00 98.25 171 ILE A C 1
ATOM 1303 O O . ILE A 1 171 ? -5.345 3.730 0.893 1.00 98.25 171 ILE A O 1
ATOM 1307 N N . VAL A 1 172 ? -4.520 1.756 0.222 1.00 98.44 172 VAL A N 1
ATOM 1308 C CA . VAL A 1 172 ? -3.667 1.520 1.385 1.00 98.44 172 VAL A CA 1
ATOM 1309 C C . VAL A 1 172 ? -2.253 1.983 1.054 1.00 98.44 172 VAL A C 1
ATOM 1311 O O . VAL A 1 172 ? -1.675 1.543 0.064 1.00 98.44 172 VAL A O 1
ATOM 1314 N N . ILE A 1 173 ? -1.691 2.852 1.892 1.00 98.75 173 ILE A N 1
ATOM 1315 C CA . ILE A 1 173 ? -0.330 3.374 1.735 1.00 98.75 173 ILE A CA 1
ATOM 1316 C C . ILE A 1 173 ? 0.524 2.897 2.910 1.00 98.75 173 ILE A C 1
ATOM 1318 O O . ILE A 1 173 ? 0.348 3.377 4.034 1.00 98.75 173 ILE A O 1
ATOM 1322 N N . GLU A 1 174 ? 1.478 1.998 2.671 1.00 98.69 174 GLU A N 1
ATOM 1323 C CA . GLU A 1 174 ? 2.437 1.582 3.693 1.00 98.69 174 GLU A CA 1
ATOM 1324 C C . GLU A 1 174 ? 3.663 2.511 3.740 1.00 98.69 174 GLU A C 1
ATOM 1326 O O . GLU A 1 174 ? 4.455 2.622 2.803 1.00 98.69 174 GLU A O 1
ATOM 1331 N N . LEU A 1 175 ? 3.875 3.151 4.891 1.00 98.69 175 LEU A N 1
ATOM 1332 C CA . LEU A 1 175 ? 5.016 4.021 5.159 1.00 98.69 175 LEU A CA 1
ATOM 1333 C C . LEU A 1 175 ? 6.243 3.176 5.539 1.00 98.69 175 LEU A C 1
ATOM 1335 O O . LEU A 1 175 ? 6.371 2.721 6.684 1.00 98.69 175 LEU A O 1
ATOM 1339 N N . LYS A 1 176 ? 7.192 3.008 4.608 1.00 97.88 176 LYS A N 1
ATOM 1340 C CA . LYS A 1 176 ? 8.384 2.149 4.786 1.00 97.88 176 LYS A CA 1
ATOM 1341 C C . LYS A 1 176 ? 9.554 2.805 5.524 1.00 97.88 176 LYS A C 1
ATOM 1343 O O . LYS A 1 176 ? 10.654 2.244 5.599 1.00 97.88 176 LYS A O 1
ATOM 1348 N N . MET A 1 177 ? 9.348 4.000 6.073 1.00 96.12 177 MET A N 1
ATOM 1349 C CA . MET A 1 177 ? 10.320 4.711 6.902 1.00 96.12 177 MET A CA 1
ATOM 1350 C C . MET A 1 177 ? 9.655 5.130 8.212 1.00 96.12 177 MET A C 1
ATOM 1352 O O . MET A 1 177 ? 8.661 5.849 8.215 1.00 96.12 177 MET A O 1
ATOM 1356 N N . ASN A 1 178 ? 10.224 4.720 9.348 1.00 95.12 178 ASN A N 1
ATOM 1357 C CA . ASN A 1 178 ? 9.681 5.048 10.669 1.00 95.12 178 ASN A CA 1
ATOM 1358 C C . ASN A 1 178 ? 10.123 6.451 11.142 1.00 95.12 178 ASN A C 1
ATOM 1360 O O . ASN A 1 178 ? 10.697 6.601 12.225 1.00 95.12 178 ASN A O 1
ATOM 1364 N N . ASN A 1 179 ? 9.914 7.475 10.310 1.00 94.44 179 ASN A N 1
ATOM 1365 C CA . ASN A 1 179 ? 10.300 8.859 10.584 1.00 94.44 179 ASN A CA 1
ATOM 1366 C C . ASN A 1 179 ? 9.138 9.836 10.338 1.00 94.44 179 ASN A C 1
ATOM 1368 O O . ASN A 1 179 ? 8.156 9.509 9.685 1.00 94.44 179 ASN A O 1
ATOM 1372 N N . VAL A 1 180 ? 9.244 11.040 10.902 1.00 97.06 180 VAL A N 1
ATOM 1373 C CA . VAL A 1 180 ? 8.180 12.057 10.819 1.00 97.06 180 VAL A CA 1
ATOM 1374 C C . VAL A 1 180 ? 8.120 12.704 9.432 1.00 97.06 180 VAL A C 1
ATOM 1376 O O . VAL A 1 180 ? 7.033 13.018 8.965 1.00 97.06 180 VAL A O 1
ATOM 1379 N N . ALA A 1 181 ? 9.264 12.853 8.758 1.00 97.62 181 ALA A N 1
ATOM 1380 C CA . ALA A 1 181 ? 9.344 13.488 7.443 1.00 97.62 181 ALA A CA 1
ATOM 1381 C C . ALA A 1 181 ? 8.481 12.769 6.393 1.00 97.62 181 ALA A C 1
ATOM 1383 O O . ALA A 1 181 ? 7.735 13.422 5.669 1.00 97.62 181 ALA A O 1
ATOM 1384 N N . LEU A 1 182 ? 8.512 11.430 6.359 1.00 98.31 182 LEU A N 1
ATOM 1385 C CA . LEU A 1 182 ? 7.676 10.655 5.441 1.00 98.31 182 LEU A CA 1
ATOM 1386 C C . LEU A 1 182 ? 6.182 10.823 5.757 1.00 98.31 182 LEU A C 1
ATOM 1388 O O . LEU A 1 182 ? 5.385 10.938 4.830 1.00 98.31 182 LEU A O 1
ATOM 1392 N N . ALA A 1 183 ? 5.797 10.870 7.040 1.00 98.06 183 ALA A N 1
ATOM 1393 C CA . ALA A 1 183 ? 4.404 11.120 7.418 1.00 98.06 183 ALA A CA 1
ATOM 1394 C C . ALA A 1 183 ? 3.929 12.487 6.912 1.00 98.06 183 ALA A C 1
ATOM 1396 O O . ALA A 1 183 ? 2.892 12.551 6.263 1.00 98.06 183 ALA A O 1
ATOM 1397 N N . VAL A 1 184 ? 4.698 13.552 7.162 1.00 98.50 184 VAL A N 1
ATOM 1398 C CA . VAL A 1 184 ? 4.364 14.918 6.719 1.00 98.50 184 VAL A CA 1
ATOM 1399 C C . VAL A 1 184 ? 4.196 14.966 5.201 1.00 98.50 184 VAL A C 1
ATOM 1401 O O . VAL A 1 184 ? 3.131 15.340 4.720 1.00 98.50 184 VAL A O 1
ATOM 1404 N N . ALA A 1 185 ? 5.195 14.498 4.448 1.00 98.56 185 ALA A N 1
ATOM 1405 C CA . ALA A 1 185 ? 5.156 14.538 2.988 1.00 98.56 185 ALA A CA 1
ATOM 1406 C C . ALA A 1 185 ? 4.000 13.699 2.404 1.00 98.56 185 ALA A C 1
ATOM 1408 O O . ALA A 1 185 ? 3.358 14.107 1.436 1.00 98.56 185 ALA A O 1
ATOM 1409 N N . THR A 1 186 ? 3.690 12.547 3.012 1.00 98.75 186 THR A N 1
ATOM 1410 C CA . THR A 1 186 ? 2.563 11.701 2.580 1.00 98.75 186 THR A CA 1
ATOM 1411 C C . THR A 1 186 ? 1.222 12.375 2.858 1.00 98.75 186 THR A C 1
ATOM 1413 O O . THR A 1 186 ? 0.359 12.398 1.986 1.00 98.75 186 THR A O 1
ATOM 1416 N N . ILE A 1 187 ? 1.045 12.956 4.048 1.00 98.56 187 ILE A N 1
ATOM 1417 C CA . ILE A 1 187 ? -0.171 13.692 4.424 1.00 98.56 187 ILE A CA 1
ATOM 1418 C C . ILE A 1 187 ? -0.396 14.870 3.478 1.00 98.56 187 ILE A C 1
ATOM 1420 O O . ILE A 1 187 ? -1.516 15.072 3.015 1.00 98.56 187 ILE A O 1
ATOM 1424 N N . GLU A 1 188 ? 0.657 15.621 3.154 1.00 98.38 188 GLU A N 1
ATOM 1425 C CA . GLU A 1 188 ? 0.570 16.721 2.196 1.00 98.38 188 GLU A CA 1
ATOM 1426 C C . GLU A 1 188 ? 0.140 16.239 0.808 1.00 98.38 188 GLU A C 1
ATOM 1428 O O . GLU A 1 188 ? -0.747 16.844 0.207 1.00 98.38 188 GLU A O 1
ATOM 1433 N N . ALA A 1 189 ? 0.716 15.141 0.306 1.00 98.50 189 ALA A N 1
ATOM 1434 C CA . ALA A 1 189 ? 0.327 14.563 -0.980 1.00 98.50 189 ALA A CA 1
ATOM 1435 C C . ALA A 1 189 ? -1.147 14.116 -0.986 1.00 98.50 189 ALA A C 1
ATOM 1437 O O . ALA A 1 189 ? -1.886 14.444 -1.914 1.00 98.50 189 ALA A O 1
ATOM 1438 N N . VAL A 1 190 ? -1.594 13.434 0.074 1.00 98.50 190 VAL A N 1
ATOM 1439 C CA . VAL A 1 190 ? -2.990 12.992 0.246 1.00 98.50 190 VAL A CA 1
ATOM 1440 C C . VAL A 1 190 ? -3.948 14.182 0.321 1.00 98.50 190 VAL A C 1
ATOM 1442 O O . VAL A 1 190 ? -4.979 14.182 -0.351 1.00 98.50 190 VAL A O 1
ATOM 1445 N N . GLY A 1 191 ? -3.602 15.213 1.095 1.00 97.62 191 GLY A N 1
ATOM 1446 C CA . GLY A 1 191 ? -4.407 16.423 1.241 1.00 97.62 191 GLY A CA 1
ATOM 1447 C C . GLY A 1 191 ? -4.532 17.204 -0.067 1.00 97.62 191 GLY A C 1
ATOM 1448 O O . GLY A 1 191 ? -5.639 17.566 -0.458 1.00 97.62 191 GLY A O 1
ATOM 1449 N N . ARG A 1 192 ? -3.421 17.403 -0.791 1.00 97.44 192 ARG A N 1
ATOM 1450 C CA . ARG A 1 192 ? -3.420 18.085 -2.100 1.00 97.44 192 ARG A CA 1
ATOM 1451 C C . ARG A 1 192 ? -4.248 17.344 -3.149 1.00 97.44 192 ARG A C 1
ATOM 1453 O O . ARG A 1 192 ? -4.864 17.991 -3.987 1.00 97.44 192 ARG A O 1
ATOM 1460 N N . ALA A 1 193 ? -4.277 16.015 -3.093 1.00 97.19 193 ALA A N 1
ATOM 1461 C CA . ALA A 1 193 ? -5.077 15.190 -3.992 1.00 97.19 193 ALA A CA 1
ATOM 1462 C C . ALA A 1 193 ? -6.556 15.062 -3.574 1.00 97.19 193 ALA A C 1
ATOM 1464 O O . ALA A 1 193 ? -7.308 14.356 -4.243 1.00 97.19 193 ALA A O 1
ATOM 1465 N N . GLY A 1 194 ? -6.977 15.672 -2.455 1.00 96.56 194 GLY A N 1
ATOM 1466 C CA . GLY A 1 194 ? -8.336 15.512 -1.925 1.00 96.56 194 GLY A CA 1
ATOM 1467 C C . GLY A 1 194 ? -8.674 14.063 -1.549 1.00 96.56 194 GLY A C 1
ATOM 1468 O O . GLY A 1 194 ? -9.832 13.665 -1.598 1.00 96.56 194 GLY A O 1
ATOM 1469 N N . ALA A 1 195 ? -7.671 13.250 -1.206 1.00 96.69 195 ALA A N 1
ATOM 1470 C CA . ALA A 1 195 ? -7.797 11.795 -1.089 1.00 96.69 195 ALA A CA 1
ATOM 1471 C C . ALA A 1 195 ? -8.046 11.289 0.346 1.00 96.69 195 ALA A C 1
ATOM 1473 O O . ALA A 1 195 ? -7.976 10.086 0.592 1.00 96.69 195 ALA A O 1
ATOM 1474 N N . VAL A 1 196 ? -8.321 12.190 1.296 1.00 95.38 196 VAL A N 1
ATOM 1475 C CA . VAL A 1 196 ? -8.430 11.894 2.741 1.00 95.38 196 VAL A CA 1
ATOM 1476 C C . VAL A 1 196 ? -9.391 10.734 3.033 1.00 95.38 196 VAL A C 1
ATOM 1478 O O . VAL A 1 196 ? -9.019 9.796 3.733 1.00 95.38 196 VAL A O 1
ATOM 1481 N N . ASP A 1 197 ? -10.581 10.742 2.431 1.00 93.44 197 ASP A N 1
ATOM 1482 C CA . ASP A 1 197 ? -11.643 9.761 2.711 1.00 93.44 197 ASP A CA 1
ATOM 1483 C C . ASP A 1 197 ? -11.364 8.348 2.171 1.00 93.44 197 ASP A C 1
ATOM 1485 O O . ASP A 1 197 ? -11.965 7.372 2.632 1.00 93.44 197 ASP A O 1
ATOM 1489 N N . ARG A 1 198 ? -10.475 8.236 1.178 1.00 94.44 198 ARG A N 1
ATOM 1490 C CA . ARG A 1 198 ? -10.204 7.004 0.417 1.00 94.44 198 ARG A CA 1
ATOM 1491 C C . ARG A 1 198 ? -8.804 6.444 0.651 1.00 94.44 198 ARG A C 1
ATOM 1493 O O . ARG A 1 198 ? -8.426 5.477 -0.001 1.00 94.44 198 ARG A O 1
ATOM 1500 N N . VAL A 1 199 ? -8.042 7.025 1.574 1.00 97.19 199 VAL A N 1
ATOM 1501 C CA . VAL A 1 199 ? -6.699 6.563 1.930 1.00 97.19 199 VAL A CA 1
ATOM 1502 C C . VAL A 1 199 ? -6.673 6.019 3.354 1.00 97.19 199 VAL A C 1
ATOM 1504 O O . VAL A 1 199 ? -7.218 6.623 4.276 1.00 97.19 199 VAL A O 1
ATOM 1507 N N . CYS A 1 200 ? -5.967 4.904 3.545 1.00 97.69 200 CYS A N 1
ATOM 1508 C CA . CYS A 1 200 ? -5.553 4.423 4.858 1.00 97.69 200 CYS A CA 1
ATOM 1509 C C . CYS A 1 200 ? -4.030 4.307 4.925 1.00 97.69 200 CYS A C 1
ATOM 1511 O O . CYS A 1 200 ? -3.415 3.618 4.110 1.00 97.69 200 CYS A O 1
ATOM 1513 N N . LEU A 1 201 ? -3.420 4.944 5.925 1.00 98.50 201 LEU A N 1
ATOM 1514 C CA . LEU A 1 201 ? -1.978 4.871 6.161 1.00 98.50 201 LEU A CA 1
ATOM 1515 C C . LEU A 1 201 ? -1.638 3.684 7.068 1.00 98.50 201 LEU A C 1
ATOM 1517 O O . LEU A 1 201 ? -2.152 3.570 8.184 1.00 98.50 201 LEU A O 1
ATOM 1521 N N . GLY A 1 202 ? -0.727 2.831 6.613 1.00 97.69 202 GLY A N 1
ATOM 1522 C CA . GLY A 1 202 ? -0.169 1.715 7.372 1.00 97.69 202 GLY A CA 1
ATOM 1523 C C . GLY A 1 202 ? 1.328 1.871 7.619 1.00 97.69 202 GLY A C 1
ATOM 1524 O O . GLY A 1 202 ? 2.021 2.617 6.934 1.00 97.69 202 GLY A O 1
ATOM 1525 N N . SER A 1 203 ? 1.850 1.192 8.639 1.00 97.19 203 SER A N 1
ATOM 1526 C CA . SER A 1 203 ? 3.293 1.033 8.855 1.00 97.19 203 SER A CA 1
ATOM 1527 C C . SER A 1 203 ? 3.558 0.014 9.956 1.00 97.19 203 SER A C 1
ATOM 1529 O O . SER A 1 203 ? 2.845 -0.039 10.958 1.00 97.19 203 SER A O 1
ATOM 1531 N N . PHE A 1 204 ? 4.681 -0.700 9.878 1.00 93.69 204 PHE A N 1
ATOM 1532 C CA . PHE A 1 204 ? 5.199 -1.407 11.052 1.00 93.69 204 PHE A CA 1
ATOM 1533 C C . PHE A 1 204 ? 5.684 -0.454 12.156 1.00 93.69 204 PHE A C 1
ATOM 1535 O O . PHE A 1 204 ? 5.771 -0.856 13.320 1.00 93.69 204 PHE A O 1
ATOM 1542 N N . GLY A 1 205 ? 6.026 0.788 11.803 1.00 94.06 205 GLY A N 1
ATOM 1543 C CA . GLY A 1 205 ? 6.606 1.785 12.691 1.00 94.06 205 GLY A CA 1
ATOM 1544 C C . GLY A 1 205 ? 5.567 2.592 13.469 1.00 94.06 205 GLY A C 1
ATOM 1545 O O . GLY A 1 205 ? 4.780 3.345 12.901 1.00 94.06 205 GLY A O 1
ATOM 1546 N N . LEU A 1 206 ? 5.613 2.520 14.801 1.00 94.19 206 LEU A N 1
ATOM 1547 C CA . LEU A 1 206 ? 4.691 3.289 15.641 1.00 94.19 206 LEU A CA 1
ATOM 1548 C C . LEU A 1 206 ? 4.998 4.799 15.647 1.00 94.19 206 LEU A C 1
ATOM 1550 O O . LEU A 1 206 ? 4.090 5.608 15.823 1.00 94.19 206 LEU A O 1
ATOM 1554 N N . ARG A 1 207 ? 6.260 5.207 15.447 1.00 95.88 207 ARG A N 1
ATOM 1555 C CA . ARG A 1 207 ? 6.656 6.628 15.468 1.00 95.88 207 ARG A CA 1
ATOM 1556 C C . ARG A 1 207 ? 6.040 7.388 14.294 1.00 95.88 207 ARG A C 1
ATOM 1558 O O . ARG A 1 207 ? 5.494 8.467 14.510 1.00 95.88 207 ARG A O 1
ATOM 1565 N N . VAL A 1 208 ? 6.100 6.822 13.088 1.00 96.94 208 VAL A N 1
ATOM 1566 C CA . VAL A 1 208 ? 5.518 7.436 11.885 1.00 96.94 208 VAL A CA 1
ATOM 1567 C C . VAL A 1 208 ? 3.986 7.484 11.959 1.00 96.94 208 VAL A C 1
ATOM 1569 O O . VAL A 1 208 ? 3.407 8.540 11.719 1.00 96.94 208 VAL A O 1
ATOM 1572 N N . LEU A 1 209 ? 3.323 6.411 12.410 1.00 96.94 209 LEU A N 1
ATOM 1573 C CA . LEU A 1 209 ? 1.860 6.399 12.553 1.00 96.94 209 LEU A CA 1
ATOM 1574 C C . LEU A 1 209 ? 1.364 7.346 13.649 1.00 96.94 209 LEU A C 1
ATOM 1576 O O . LEU A 1 209 ? 0.364 8.032 13.461 1.00 96.94 209 LEU A O 1
ATOM 1580 N N . ARG A 1 210 ? 2.075 7.458 14.779 1.00 96.00 210 ARG A N 1
ATOM 1581 C CA . ARG A 1 210 ? 1.752 8.463 15.806 1.00 96.00 210 ARG A CA 1
ATOM 1582 C C . ARG A 1 210 ? 1.873 9.886 15.274 1.00 96.00 210 ARG A C 1
ATOM 1584 O O . ARG A 1 210 ? 1.059 10.723 15.648 1.00 96.00 210 ARG A O 1
ATOM 1591 N N . ALA A 1 211 ? 2.871 10.165 14.435 1.00 96.56 211 ALA A N 1
ATOM 1592 C CA . ALA A 1 211 ? 2.988 11.465 13.785 1.00 96.56 211 ALA A CA 1
ATOM 1593 C C . ALA A 1 211 ? 1.804 11.710 12.840 1.00 96.56 211 ALA A C 1
ATOM 1595 O O . ALA A 1 211 ? 1.149 12.740 12.965 1.00 96.56 211 ALA A O 1
ATOM 1596 N N . ALA A 1 212 ? 1.465 10.737 11.988 1.00 97.12 212 ALA A N 1
ATOM 1597 C CA . ALA A 1 212 ? 0.339 10.846 11.065 1.00 97.12 212 ALA A CA 1
ATOM 1598 C C . ALA A 1 212 ? -0.996 11.102 11.781 1.00 97.12 212 ALA A C 1
ATOM 1600 O O . ALA A 1 212 ? -1.682 12.068 11.469 1.00 97.12 212 ALA A O 1
ATOM 1601 N N . ARG A 1 213 ? -1.311 10.319 12.821 1.00 96.19 213 ARG A N 1
ATOM 1602 C CA . ARG A 1 213 ? -2.547 10.470 13.614 1.00 96.19 213 ARG A CA 1
ATOM 1603 C C . ARG A 1 213 ? -2.655 11.828 14.313 1.00 96.19 213 ARG A C 1
ATOM 1605 O O . ARG A 1 213 ? -3.758 12.316 14.521 1.00 96.19 213 ARG A O 1
ATOM 1612 N N . ARG A 1 214 ? -1.525 12.426 14.711 1.00 96.25 214 ARG A N 1
ATOM 1613 C CA . ARG A 1 214 ? -1.497 13.759 15.337 1.00 96.25 214 ARG A CA 1
ATOM 1614 C C . ARG A 1 214 ? -1.661 14.881 14.318 1.00 96.25 214 ARG A C 1
ATOM 1616 O O . ARG A 1 214 ? -2.331 15.858 14.616 1.00 96.25 214 ARG A O 1
ATOM 1623 N N . LEU A 1 215 ? -1.0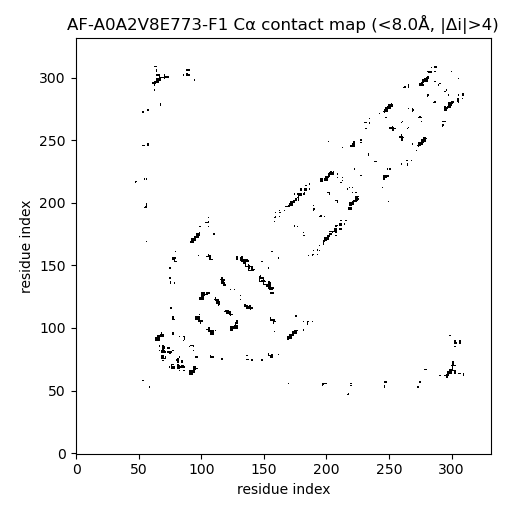14 14.755 13.160 1.00 96.44 215 LEU A N 1
ATOM 1624 C CA . LEU A 1 215 ? -0.968 15.802 12.137 1.00 96.44 215 LEU A CA 1
ATOM 1625 C C . LEU A 1 215 ? -2.209 15.808 11.238 1.00 96.44 215 LEU A C 1
ATOM 1627 O O . LEU A 1 215 ? -2.624 16.869 10.788 1.00 96.44 215 LEU A O 1
ATOM 1631 N N . ALA A 1 216 ? -2.798 14.641 10.981 1.00 95.81 216 ALA A N 1
ATOM 1632 C CA . ALA A 1 216 ? -3.967 14.482 10.125 1.00 95.81 216 ALA A CA 1
ATOM 1633 C C . ALA A 1 216 ? -4.923 13.421 10.696 1.00 95.81 216 ALA A C 1
ATOM 1635 O O . ALA A 1 216 ? -5.040 12.330 10.136 1.00 95.81 216 ALA A O 1
ATOM 1636 N N . PRO A 1 217 ? -5.628 13.721 11.804 1.00 94.50 217 PRO A N 1
ATOM 1637 C CA . PRO A 1 217 ? -6.551 12.780 12.446 1.00 94.50 217 PRO A CA 1
ATOM 1638 C C . PRO A 1 217 ? -7.728 12.356 11.553 1.00 94.50 217 PRO A C 1
ATOM 1640 O O . PRO A 1 217 ? -8.363 11.344 11.834 1.00 94.50 217 PRO A O 1
ATOM 1643 N N . ALA A 1 218 ? -8.016 13.115 10.491 1.00 93.56 218 ALA A N 1
ATOM 1644 C CA . ALA A 1 218 ? -9.039 12.779 9.507 1.00 93.56 218 ALA A CA 1
ATOM 1645 C C . ALA A 1 218 ? -8.620 11.651 8.548 1.00 93.56 218 ALA A C 1
ATOM 1647 O O . ALA A 1 218 ? -9.491 11.028 7.964 1.00 93.56 218 ALA A O 1
ATOM 1648 N N . ILE A 1 219 ? -7.320 11.371 8.375 1.00 95.50 219 ILE A N 1
ATOM 1649 C CA . ILE A 1 219 ? -6.862 10.272 7.514 1.00 95.50 219 ILE A CA 1
ATOM 1650 C C . ILE A 1 219 ? -6.876 8.973 8.325 1.00 95.50 219 ILE A C 1
ATOM 1652 O O . ILE A 1 219 ? -6.270 8.889 9.399 1.00 95.50 219 ILE A O 1
ATOM 1656 N N . ALA A 1 220 ? -7.525 7.934 7.798 1.00 95.38 220 ALA A N 1
ATOM 1657 C CA . ALA A 1 220 ? -7.529 6.623 8.435 1.00 95.38 220 ALA A CA 1
ATOM 1658 C C . ALA A 1 220 ? -6.112 6.062 8.607 1.00 95.38 220 ALA A C 1
ATOM 1660 O O . ALA A 1 220 ? -5.244 6.205 7.744 1.00 95.38 220 ALA A O 1
ATOM 1661 N N . THR A 1 221 ? -5.891 5.350 9.713 1.00 97.19 221 THR A N 1
ATOM 1662 C CA . THR A 1 221 ? -4.654 4.593 9.925 1.00 97.19 221 THR A CA 1
ATOM 1663 C C . THR A 1 221 ? -4.943 3.172 10.377 1.00 97.19 221 THR A C 1
ATOM 1665 O O . THR A 1 221 ? -5.905 2.938 11.117 1.00 97.19 221 THR A O 1
ATOM 1668 N N . SER A 1 222 ? -4.085 2.236 9.976 1.00 95.81 222 SER A N 1
ATOM 1669 C CA . SER A 1 222 ? -4.064 0.888 10.537 1.00 95.81 222 SER A CA 1
ATOM 1670 C C . SER A 1 222 ? -3.180 0.814 11.792 1.00 95.81 222 SER A C 1
ATOM 1672 O O . SER A 1 222 ? -2.448 1.751 12.143 1.00 95.81 222 SER A O 1
ATOM 1674 N N . ALA A 1 223 ? -3.302 -0.286 12.532 1.00 95.50 223 ALA A N 1
ATOM 1675 C CA . ALA A 1 223 ? -2.506 -0.562 13.722 1.00 95.50 223 ALA A CA 1
ATOM 1676 C C . ALA A 1 223 ? -1.023 -0.805 13.385 1.00 95.50 223 ALA A C 1
ATOM 1678 O O . ALA A 1 223 ? -0.692 -1.573 12.483 1.00 95.50 223 ALA A O 1
ATOM 1679 N N . ALA A 1 224 ? -0.119 -0.228 14.179 1.00 95.75 224 ALA A N 1
ATOM 1680 C CA . ALA A 1 224 ? 1.308 -0.525 14.111 1.00 95.75 224 ALA A CA 1
ATOM 1681 C C . ALA A 1 224 ? 1.614 -1.936 14.641 1.00 95.75 224 ALA A C 1
ATOM 1683 O O . ALA A 1 224 ? 0.855 -2.502 15.429 1.00 95.75 224 ALA A O 1
ATOM 1684 N N . ARG A 1 225 ? 2.803 -2.471 14.335 1.00 93.12 225 ARG A N 1
ATOM 1685 C CA . ARG A 1 225 ? 3.234 -3.815 14.776 1.00 93.12 225 ARG A CA 1
ATOM 1686 C C . ARG A 1 225 ? 3.095 -4.055 16.286 1.00 93.12 225 ARG A C 1
ATOM 1688 O O . ARG A 1 225 ? 2.697 -5.134 16.716 1.00 93.12 225 ARG A O 1
ATOM 1695 N N . GLU A 1 226 ? 3.450 -3.062 17.097 1.00 91.50 226 GLU A N 1
ATOM 1696 C CA . GLU A 1 226 ? 3.324 -3.143 18.558 1.00 91.50 226 GLU A CA 1
ATOM 1697 C C . GLU A 1 226 ? 1.859 -3.166 19.004 1.00 91.50 226 GLU A C 1
ATOM 1699 O O . GLU A 1 226 ? 1.497 -3.916 19.908 1.00 91.50 226 GLU A O 1
ATOM 1704 N N . GLU A 1 227 ? 1.004 -2.389 18.341 1.00 93.69 227 GLU A N 1
ATOM 1705 C CA . GLU A 1 227 ? -0.430 -2.323 18.621 1.00 93.69 227 GLU A CA 1
ATOM 1706 C C . GLU A 1 227 ? -1.128 -3.637 18.239 1.00 93.69 227 GLU A C 1
ATOM 1708 O O . GLU A 1 227 ? -1.956 -4.127 19.006 1.00 93.69 227 GLU A O 1
ATOM 1713 N N . VAL A 1 228 ? -0.724 -4.257 17.122 1.00 92.44 228 VAL A N 1
ATOM 1714 C CA . VAL A 1 228 ? -1.162 -5.600 16.702 1.00 92.44 228 VAL A CA 1
ATOM 1715 C C . VAL A 1 228 ? -0.768 -6.656 17.732 1.00 92.44 228 VAL A C 1
ATOM 1717 O O . VAL A 1 228 ? -1.596 -7.479 18.115 1.00 92.44 228 VAL A O 1
ATOM 1720 N N . ARG A 1 229 ? 0.478 -6.632 18.224 1.00 90.81 229 ARG A N 1
ATOM 1721 C CA . ARG A 1 229 ? 0.938 -7.581 19.252 1.00 90.81 229 ARG A CA 1
ATOM 1722 C C . ARG A 1 229 ? 0.070 -7.500 20.508 1.00 90.81 229 ARG A C 1
ATOM 1724 O O . ARG A 1 229 ? -0.345 -8.530 21.032 1.00 90.81 229 ARG A O 1
ATOM 1731 N N . TRP A 1 230 ? -0.229 -6.287 20.972 1.00 88.12 230 TRP A N 1
ATOM 1732 C CA . TRP A 1 230 ? -1.110 -6.099 22.122 1.00 88.12 230 TRP A CA 1
ATOM 1733 C C . TRP A 1 230 ? -2.539 -6.561 21.844 1.00 88.12 230 TRP A C 1
ATOM 1735 O O . TRP A 1 230 ? -3.138 -7.193 22.710 1.00 88.12 230 TRP A O 1
ATOM 1745 N N . ALA A 1 231 ? -3.077 -6.292 20.652 1.00 88.25 231 ALA A N 1
ATOM 1746 C CA . ALA A 1 231 ? -4.391 -6.788 20.247 1.00 88.25 231 ALA A CA 1
ATOM 1747 C C . ALA A 1 231 ? -4.447 -8.324 20.259 1.00 88.25 231 ALA A C 1
ATOM 1749 O O . ALA A 1 231 ? -5.382 -8.899 20.812 1.00 88.25 231 ALA A O 1
ATOM 1750 N N . LEU A 1 232 ? -3.405 -8.991 19.756 1.00 87.25 232 LEU A N 1
ATOM 1751 C CA . LEU A 1 232 ? -3.299 -10.448 19.773 1.00 87.25 232 LEU A CA 1
ATOM 1752 C C . LEU A 1 232 ? -3.307 -11.003 21.203 1.00 87.25 232 LEU A C 1
ATOM 1754 O O . LEU A 1 232 ? -4.119 -11.871 21.514 1.00 87.25 232 LEU A O 1
ATOM 1758 N N . TYR A 1 233 ? -2.469 -10.472 22.096 1.00 86.94 233 TYR A N 1
ATOM 1759 C CA . TYR A 1 233 ? -2.427 -10.929 23.489 1.00 86.94 233 TYR A CA 1
ATOM 1760 C C . TYR A 1 233 ? -3.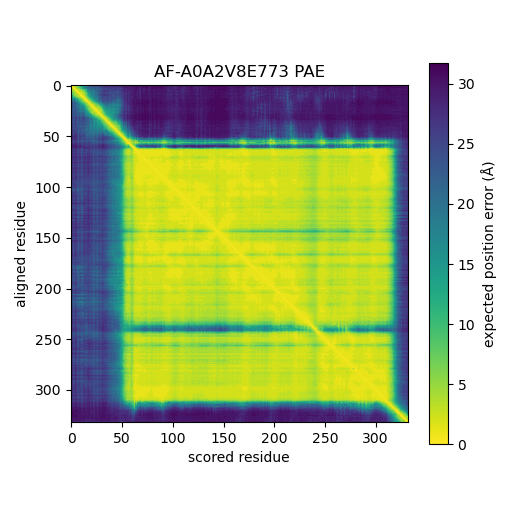761 -10.717 24.204 1.00 86.94 233 TYR A C 1
ATOM 1762 O O . TYR A 1 233 ? -4.241 -11.609 24.900 1.00 86.94 233 TYR A O 1
ATOM 1770 N N . ARG A 1 234 ? -4.405 -9.567 23.983 1.00 83.75 234 ARG A N 1
ATOM 1771 C CA . ARG A 1 234 ? -5.736 -9.273 24.532 1.00 83.75 234 ARG A CA 1
ATOM 1772 C C . ARG A 1 234 ? -6.788 -10.230 23.999 1.00 83.75 234 ARG A C 1
ATOM 1774 O O . ARG A 1 234 ? -7.614 -10.697 24.783 1.00 83.75 234 ARG A O 1
ATOM 1781 N N . SER A 1 235 ? -6.714 -10.581 22.713 1.00 81.25 235 SER A N 1
ATOM 1782 C CA . SER A 1 235 ? -7.627 -11.552 22.116 1.00 81.25 235 SER A CA 1
ATOM 1783 C C . SER A 1 235 ? -7.548 -12.891 22.850 1.00 81.25 235 SER A C 1
ATOM 1785 O O . SER A 1 235 ? -8.592 -13.466 23.125 1.00 81.25 235 SER A O 1
ATOM 1787 N N . TRP A 1 236 ? -6.371 -13.345 23.301 1.00 82.94 236 TRP A N 1
ATOM 1788 C CA . TRP A 1 236 ? -6.205 -14.619 24.021 1.00 82.94 236 TRP A CA 1
ATOM 1789 C C . TRP A 1 236 ? -6.821 -14.643 25.422 1.00 82.94 236 TRP A C 1
ATOM 1791 O O . TRP A 1 236 ? -7.278 -15.697 25.862 1.00 82.94 236 TRP A O 1
ATOM 1801 N N . VAL A 1 237 ? -6.923 -13.493 26.090 1.00 84.50 237 VAL A N 1
ATOM 1802 C CA . VAL A 1 237 ? -7.425 -13.397 27.475 1.00 84.50 237 VAL A CA 1
ATOM 1803 C C . VAL A 1 237 ? -8.750 -12.632 27.621 1.00 84.50 237 VAL A C 1
ATOM 1805 O O . VAL A 1 237 ? -9.244 -12.507 28.733 1.00 84.50 237 VAL A O 1
ATOM 1808 N N . ARG A 1 238 ? -9.351 -12.140 26.520 1.00 76.06 238 ARG A N 1
ATOM 1809 C CA . ARG A 1 238 ? -10.581 -11.304 26.512 1.00 76.06 238 ARG A CA 1
ATOM 1810 C C . ARG A 1 238 ? -10.465 -10.064 27.401 1.00 76.06 238 ARG A C 1
ATOM 1812 O O . ARG A 1 238 ? -11.411 -9.682 28.084 1.00 76.06 238 ARG A O 1
ATOM 1819 N N . TRP A 1 239 ? -9.294 -9.434 27.396 1.00 75.75 239 TRP A N 1
ATOM 1820 C CA . TRP A 1 239 ? -9.069 -8.229 28.190 1.00 75.75 239 TRP A CA 1
ATOM 1821 C C . TRP A 1 239 ? -9.803 -7.025 27.572 1.00 75.75 239 TRP A C 1
ATOM 1823 O O . TRP A 1 239 ? -9.523 -6.703 26.413 1.00 75.75 239 TRP A O 1
ATOM 1833 N N . PRO A 1 240 ? -10.684 -6.327 28.315 1.00 70.56 240 PRO A N 1
ATOM 1834 C CA . PRO A 1 240 ? -11.478 -5.234 27.765 1.00 70.56 240 PRO A CA 1
ATOM 1835 C C . PRO A 1 240 ? -10.611 -4.024 27.392 1.00 70.56 240 PRO A C 1
ATOM 1837 O O . PRO A 1 240 ? -9.699 -3.627 28.121 1.00 70.56 240 PRO A O 1
ATOM 1840 N N . VAL A 1 241 ? -10.923 -3.406 26.251 1.00 72.00 241 VAL A N 1
ATOM 1841 C CA . VAL A 1 241 ? -10.311 -2.157 25.781 1.00 72.00 241 VAL A CA 1
ATOM 1842 C C . VAL A 1 241 ? -11.423 -1.167 25.493 1.00 72.00 241 VAL A C 1
ATOM 1844 O O . VAL A 1 241 ? -12.378 -1.497 24.802 1.00 72.00 241 VAL A O 1
ATOM 1847 N N . SER A 1 242 ? -11.300 0.050 26.017 1.00 64.94 242 SER A N 1
ATOM 1848 C CA . SER A 1 242 ? -12.318 1.077 25.809 1.00 64.94 242 SER A CA 1
ATOM 1849 C C . SER A 1 242 ? -12.149 1.808 24.478 1.00 64.94 242 SER A C 1
ATOM 1851 O O . SER A 1 242 ? -13.152 2.064 23.823 1.00 64.94 242 SER A O 1
ATOM 1853 N N . ARG A 1 243 ? -10.914 2.161 24.070 1.00 75.00 243 ARG A N 1
ATOM 1854 C CA . ARG A 1 243 ? -10.634 2.899 22.819 1.00 75.00 243 ARG A CA 1
ATOM 1855 C C . ARG A 1 243 ? -9.236 2.630 22.256 1.00 75.00 243 ARG A C 1
ATOM 1857 O O . ARG A 1 243 ? -8.274 2.470 23.010 1.00 75.00 243 ARG A O 1
ATOM 1864 N N . VAL A 1 244 ? -9.118 2.661 20.929 1.00 86.12 244 VAL A N 1
ATOM 1865 C CA . VAL A 1 244 ? -7.846 2.639 20.186 1.00 86.12 244 VAL A CA 1
ATOM 1866 C C . VAL A 1 244 ? -7.753 3.840 19.238 1.00 86.12 244 VAL A C 1
ATOM 1868 O O . VAL A 1 244 ? -8.754 4.487 18.956 1.00 86.12 244 VAL A O 1
ATOM 1871 N N . ALA A 1 245 ? -6.544 4.164 18.773 1.00 87.81 245 ALA A N 1
ATOM 1872 C CA . ALA A 1 245 ? -6.267 5.344 17.941 1.00 87.81 245 ALA A CA 1
ATOM 1873 C C . ALA A 1 245 ? -6.132 5.027 16.435 1.00 87.81 245 ALA A C 1
ATOM 1875 O O . ALA A 1 245 ? -5.526 5.798 15.696 1.00 87.81 245 ALA A O 1
ATOM 1876 N N . TYR A 1 246 ? -6.612 3.866 15.998 1.00 91.81 246 TYR A N 1
ATOM 1877 C CA . TYR A 1 246 ? -6.546 3.379 14.619 1.00 91.81 246 TYR A CA 1
ATOM 1878 C C . TYR A 1 246 ? -7.907 2.819 14.212 1.00 91.81 246 TYR A C 1
ATOM 1880 O O . TYR A 1 246 ? -8.697 2.450 15.075 1.00 91.81 246 TYR A O 1
ATOM 1888 N N . ALA A 1 247 ? -8.170 2.765 12.908 1.00 90.94 247 ALA A N 1
ATOM 1889 C CA . ALA A 1 247 ? -9.466 2.366 12.357 1.00 90.94 247 ALA A CA 1
ATOM 1890 C C . ALA A 1 247 ? -9.538 0.873 11.986 1.00 90.94 247 ALA A C 1
ATOM 1892 O O . ALA A 1 247 ? -10.621 0.336 11.766 1.00 90.94 247 ALA A O 1
ATOM 1893 N N . GLY A 1 248 ? -8.395 0.183 11.932 1.00 92.69 248 GLY A N 1
ATOM 1894 C CA . GLY A 1 248 ? -8.364 -1.235 11.599 1.00 92.69 248 GLY A CA 1
ATOM 1895 C C . GLY A 1 248 ? -6.983 -1.872 11.679 1.00 92.69 248 GLY A C 1
ATOM 1896 O O . GLY A 1 248 ? -5.990 -1.246 12.060 1.00 92.69 248 GLY A O 1
ATOM 1897 N N . TYR A 1 249 ? -6.930 -3.140 11.296 1.00 94.81 249 TYR A N 1
ATOM 1898 C CA . TYR A 1 249 ? -5.741 -3.974 11.238 1.00 94.81 249 TYR A CA 1
ATOM 1899 C C . TYR A 1 249 ? -5.374 -4.283 9.789 1.00 94.81 249 TYR A C 1
ATOM 1901 O O . TYR A 1 249 ? -6.237 -4.611 8.983 1.00 94.81 249 TYR A O 1
ATOM 1909 N N . GLN A 1 250 ? -4.078 -4.227 9.489 1.00 95.31 250 GLN A N 1
ATOM 1910 C CA . GLN A 1 250 ? -3.477 -4.741 8.259 1.00 95.31 250 GLN A CA 1
ATOM 1911 C C . GLN A 1 250 ? -2.378 -5.710 8.666 1.00 95.31 250 GLN A C 1
ATOM 1913 O O . GLN A 1 250 ? -1.279 -5.296 9.042 1.00 95.31 250 GLN A O 1
ATOM 1918 N N . VAL A 1 251 ? -2.691 -7.001 8.690 1.00 96.31 251 VAL A N 1
ATOM 1919 C CA . VAL A 1 251 ? -1.862 -8.010 9.367 1.00 96.31 251 VAL A CA 1
ATOM 1920 C C . VAL A 1 251 ? -1.669 -9.255 8.516 1.00 96.31 251 VAL A C 1
ATOM 1922 O O . VAL A 1 251 ? -2.549 -9.590 7.725 1.00 96.31 251 VAL A O 1
ATOM 1925 N N . PRO A 1 252 ? -0.563 -9.991 8.704 1.00 96.44 252 PRO A N 1
ATOM 1926 C CA . PRO A 1 252 ? -0.451 -11.302 8.112 1.00 96.44 252 PRO A CA 1
ATOM 1927 C C . PRO A 1 252 ? -1.268 -12.326 8.882 1.00 96.44 252 PRO A C 1
ATOM 1929 O O . PRO A 1 252 ? -1.486 -12.169 10.082 1.00 96.44 252 PRO A O 1
ATOM 1932 N N . GLU A 1 253 ? -1.681 -13.411 8.225 1.00 95.12 253 GLU A N 1
ATOM 1933 C CA . GLU A 1 253 ? -2.305 -14.530 8.941 1.00 95.12 253 GLU A CA 1
ATOM 1934 C C . GLU A 1 253 ? -1.336 -15.120 9.981 1.00 95.12 253 GLU A C 1
ATOM 1936 O O . GLU A 1 253 ? -1.727 -15.407 11.120 1.00 95.12 253 GLU A O 1
ATOM 1941 N N . HIS A 1 254 ? -0.051 -15.213 9.619 1.00 93.69 254 HIS A N 1
ATOM 1942 C CA . HIS A 1 254 ? 1.028 -15.702 10.472 1.00 93.69 254 HIS A CA 1
ATOM 1943 C C . HIS A 1 254 ? 2.213 -14.742 10.503 1.00 93.69 254 HIS A C 1
ATOM 1945 O O . HIS A 1 254 ? 2.661 -14.233 9.479 1.00 93.69 254 HIS A O 1
ATOM 1951 N N . ALA A 1 255 ? 2.783 -14.566 11.692 1.00 89.88 255 ALA A N 1
ATOM 1952 C CA . ALA A 1 255 ? 4.062 -13.906 11.909 1.00 89.88 255 ALA A CA 1
ATOM 1953 C C . ALA A 1 255 ? 5.050 -14.931 12.487 1.00 89.88 255 ALA A C 1
ATOM 1955 O O . ALA A 1 255 ? 5.065 -15.204 13.692 1.00 89.88 255 ALA A O 1
ATOM 1956 N N . GLY A 1 256 ? 5.856 -15.545 11.617 1.00 90.38 256 GLY A N 1
ATOM 1957 C CA . GLY A 1 256 ? 6.694 -16.685 11.989 1.00 90.38 256 GLY A CA 1
ATOM 1958 C C . GLY A 1 256 ? 5.836 -17.877 12.425 1.00 90.38 256 GLY A C 1
ATOM 1959 O O . GLY A 1 256 ? 4.953 -18.308 11.692 1.00 90.38 256 GLY A O 1
ATOM 1960 N N . ARG A 1 257 ? 6.073 -18.403 13.631 1.00 90.12 257 ARG A N 1
ATOM 1961 C CA . ARG A 1 257 ? 5.282 -19.517 14.195 1.00 90.12 257 ARG A CA 1
ATOM 1962 C C . ARG A 1 257 ? 3.950 -19.076 14.808 1.00 90.12 257 ARG A C 1
ATOM 1964 O O . ARG A 1 257 ? 3.128 -19.919 15.153 1.00 90.12 257 ARG A O 1
ATOM 1971 N N . THR A 1 258 ? 3.735 -17.773 14.963 1.00 90.62 258 THR A N 1
ATOM 1972 C CA . THR A 1 258 ? 2.556 -17.235 15.641 1.00 90.62 258 THR A CA 1
ATOM 1973 C C . THR A 1 258 ? 1.442 -16.979 14.638 1.00 90.62 258 THR A C 1
ATOM 1975 O O . THR A 1 258 ? 1.608 -16.182 13.717 1.00 90.62 258 THR A O 1
ATOM 1978 N N . ARG A 1 259 ? 0.280 -17.603 14.845 1.00 93.19 259 ARG A N 1
ATOM 1979 C CA . ARG A 1 259 ? -0.960 -17.236 14.151 1.00 93.19 259 ARG A CA 1
ATOM 1980 C C . ARG A 1 259 ? -1.481 -15.918 14.729 1.00 93.19 259 ARG A C 1
ATOM 1982 O O . ARG A 1 259 ? -1.780 -15.848 15.918 1.00 93.19 259 ARG A O 1
ATOM 1989 N N . VAL A 1 260 ? -1.566 -14.889 13.893 1.00 94.25 260 VAL A N 1
ATOM 1990 C CA . VAL A 1 260 ? -2.065 -13.559 14.272 1.00 94.25 260 VAL A CA 1
ATOM 1991 C C . VAL A 1 260 ? -3.574 -13.492 14.065 1.00 94.25 260 VAL A C 1
ATOM 1993 O O . VAL A 1 260 ? -4.296 -13.045 14.951 1.00 94.25 260 VAL A O 1
ATOM 1996 N N . VAL A 1 261 ? -4.060 -13.991 12.925 1.00 95.25 261 VAL A N 1
ATOM 1997 C CA . VAL A 1 261 ? -5.485 -13.947 12.578 1.00 95.25 261 VAL A CA 1
ATOM 1998 C C . VAL A 1 261 ? -6.165 -15.263 12.951 1.00 95.25 261 VAL A C 1
ATOM 2000 O O . VAL A 1 261 ? -5.703 -16.356 12.614 1.00 95.25 261 VAL A O 1
ATOM 2003 N N . SER A 1 262 ? -7.278 -15.145 13.668 1.00 94.88 262 SER A N 1
ATOM 2004 C CA . SER A 1 262 ? -8.178 -16.230 14.067 1.00 94.88 262 SER A CA 1
ATOM 2005 C C . SER A 1 262 ? -9.610 -15.686 14.133 1.00 94.88 262 SER A C 1
ATOM 2007 O O . SER A 1 262 ? -9.751 -14.466 14.254 1.00 94.88 262 SER A O 1
ATOM 2009 N N . PRO A 1 263 ? -10.657 -16.534 14.141 1.00 94.25 263 PRO A N 1
ATOM 2010 C CA . PRO A 1 263 ? -12.040 -16.067 14.303 1.00 94.25 263 PRO A CA 1
ATOM 2011 C C . PRO A 1 263 ? -12.197 -15.136 15.510 1.00 94.25 263 PRO A C 1
ATOM 2013 O O . PRO A 1 263 ? -12.687 -14.022 15.405 1.00 94.25 263 PRO A O 1
ATOM 2016 N N . ARG A 1 264 ? -11.604 -15.525 16.643 1.00 91.81 264 ARG A N 1
ATOM 2017 C CA . ARG A 1 264 ? -11.626 -14.738 17.878 1.00 91.81 264 ARG A CA 1
ATOM 2018 C C . ARG A 1 264 ? -10.941 -13.373 17.761 1.00 91.81 264 ARG A C 1
ATOM 2020 O O . ARG A 1 264 ? -11.347 -12.435 18.440 1.00 91.81 264 ARG A O 1
ATOM 2027 N N . PHE A 1 265 ? -9.882 -13.268 16.958 1.00 92.81 265 PHE A N 1
ATOM 2028 C CA . PHE A 1 265 ? -9.224 -11.986 16.695 1.00 92.81 265 PHE A CA 1
ATOM 2029 C C . PHE A 1 265 ? -10.139 -11.067 15.881 1.00 92.81 265 PHE A C 1
ATOM 2031 O O . PHE A 1 265 ? -10.264 -9.892 16.216 1.00 92.81 265 PHE A O 1
ATOM 2038 N N . VAL A 1 266 ? -10.801 -11.616 14.858 1.00 93.06 266 VAL A N 1
ATOM 2039 C CA . VAL A 1 266 ? -11.759 -10.879 14.025 1.00 93.06 266 VAL A CA 1
ATOM 2040 C C . VAL A 1 266 ? -12.955 -10.420 14.863 1.00 93.06 266 VAL A C 1
ATOM 2042 O O . VAL A 1 266 ? -13.253 -9.231 14.881 1.00 93.06 266 VAL A O 1
ATOM 2045 N N . ASP A 1 267 ? -13.541 -11.307 15.670 1.00 90.38 267 ASP A N 1
ATOM 2046 C CA . ASP A 1 267 ? -14.666 -10.976 16.553 1.00 90.38 267 ASP A CA 1
ATOM 2047 C C . ASP A 1 267 ? -14.329 -9.869 17.567 1.00 90.38 267 ASP A C 1
ATOM 2049 O O . ASP A 1 267 ? -15.169 -9.031 17.900 1.00 90.38 267 ASP A O 1
ATOM 2053 N N . GLU A 1 268 ? -13.109 -9.865 18.116 1.00 88.88 268 GLU A N 1
ATOM 2054 C CA . GLU A 1 268 ? -12.651 -8.799 19.016 1.00 88.88 268 GLU A CA 1
ATOM 2055 C C . GLU A 1 268 ? -12.461 -7.475 18.269 1.00 88.88 268 GLU A C 1
ATOM 2057 O O . GLU A 1 268 ? -12.885 -6.434 18.767 1.00 88.88 268 GLU A O 1
ATOM 2062 N N . ALA A 1 269 ? -11.866 -7.506 17.074 1.00 90.31 269 ALA A N 1
ATOM 2063 C CA . ALA A 1 269 ? -11.704 -6.316 16.245 1.00 90.31 269 ALA A CA 1
ATOM 2064 C C . ALA A 1 269 ? -13.069 -5.706 15.888 1.00 90.31 269 ALA A C 1
ATOM 2066 O O . ALA A 1 269 ? -13.294 -4.515 16.110 1.00 90.31 269 ALA A O 1
ATOM 2067 N N . HIS A 1 270 ? -14.018 -6.528 15.440 1.00 90.19 270 HIS A N 1
ATOM 2068 C CA . HIS A 1 270 ? -15.366 -6.087 15.083 1.00 90.19 270 HIS A CA 1
ATOM 2069 C C . HIS A 1 270 ? -16.154 -5.552 16.279 1.00 90.19 270 HIS A C 1
ATOM 2071 O O . HIS A 1 270 ? -16.840 -4.542 16.137 1.00 90.19 270 HIS A O 1
ATOM 2077 N N . ARG A 1 271 ? -16.008 -6.137 17.478 1.00 87.06 271 ARG A N 1
ATOM 2078 C CA . ARG A 1 271 ? -16.602 -5.582 18.713 1.00 87.06 271 ARG A CA 1
ATOM 2079 C C . ARG A 1 271 ? -16.094 -4.184 19.061 1.00 87.06 271 ARG A C 1
ATOM 2081 O O . ARG A 1 271 ? -16.799 -3.441 19.736 1.00 87.06 271 ARG A O 1
ATOM 2088 N N . LEU A 1 272 ? -14.893 -3.830 18.611 1.00 85.81 272 LEU A N 1
ATOM 2089 C CA . LEU A 1 272 ? -14.306 -2.501 18.774 1.00 85.81 272 LEU A CA 1
ATOM 2090 C C . LEU A 1 272 ? -14.586 -1.575 17.579 1.00 85.81 272 LEU A C 1
ATOM 2092 O O . LEU A 1 272 ? -14.063 -0.463 17.551 1.00 85.81 272 LEU A O 1
ATOM 2096 N N . GLY A 1 273 ? -15.375 -2.021 16.594 1.00 87.06 273 GLY A N 1
ATOM 2097 C CA . GLY A 1 273 ? -15.615 -1.273 15.363 1.00 87.06 273 GLY A CA 1
ATOM 2098 C C . GLY A 1 273 ? -14.347 -1.106 14.525 1.00 87.06 273 GLY A C 1
ATOM 2099 O O . GLY A 1 273 ? -14.114 -0.028 13.990 1.00 87.06 273 GLY A O 1
ATOM 2100 N N . LEU A 1 274 ? -13.495 -2.134 14.454 1.00 90.25 274 LEU A N 1
ATOM 2101 C CA . LEU A 1 274 ? -12.238 -2.122 13.702 1.00 90.25 274 LEU A CA 1
ATOM 2102 C C . LEU A 1 274 ? -12.293 -3.119 12.550 1.00 90.25 274 LEU A C 1
ATOM 2104 O O . LEU A 1 274 ? -12.599 -4.289 12.770 1.00 90.25 274 LEU A O 1
ATOM 2108 N N . GLY A 1 275 ? -11.920 -2.682 11.346 1.00 92.12 275 GLY A N 1
ATOM 2109 C CA . GLY A 1 275 ? -11.792 -3.583 10.199 1.00 92.12 275 GLY A CA 1
ATOM 2110 C C . GLY A 1 275 ? -10.532 -4.451 10.274 1.00 92.12 275 GLY A C 1
ATOM 2111 O O . GLY A 1 275 ? -9.509 -4.030 10.818 1.00 92.12 275 GLY A O 1
ATOM 2112 N N . VAL A 1 276 ? -10.570 -5.645 9.689 1.00 94.69 276 VAL A N 1
ATOM 2113 C CA . VAL A 1 276 ? -9.435 -6.567 9.569 1.00 94.69 276 VAL A CA 1
ATOM 2114 C C . VAL A 1 276 ? -9.136 -6.813 8.096 1.00 94.69 276 VAL A C 1
ATOM 2116 O O . VAL A 1 276 ? -9.945 -7.381 7.371 1.00 94.69 276 VAL A O 1
ATOM 2119 N N . GLN A 1 277 ? -7.942 -6.417 7.665 1.00 96.00 277 GLN A N 1
ATOM 2120 C CA . GLN A 1 277 ? -7.418 -6.654 6.324 1.00 96.00 277 GLN A CA 1
ATOM 2121 C C . GLN A 1 277 ? -6.202 -7.577 6.416 1.00 96.00 277 GLN A C 1
ATOM 2123 O O . GLN A 1 277 ? -5.300 -7.338 7.229 1.00 96.00 277 GLN A O 1
ATOM 2128 N N . VAL A 1 278 ? -6.171 -8.633 5.604 1.00 97.88 278 VAL A N 1
ATOM 2129 C CA . VAL A 1 278 ? -5.142 -9.678 5.704 1.00 97.88 278 VAL A CA 1
ATOM 2130 C C . VAL A 1 278 ? -4.262 -9.712 4.462 1.00 97.88 278 VAL A C 1
ATOM 2132 O O . VAL A 1 278 ? -4.766 -9.808 3.345 1.00 97.88 278 VAL A O 1
ATOM 2135 N N . TRP A 1 279 ? -2.944 -9.660 4.668 1.00 96.81 279 TRP A N 1
ATOM 2136 C CA . TRP A 1 279 ? -1.924 -9.730 3.617 1.00 96.81 279 TRP A CA 1
ATOM 2137 C C . TRP A 1 279 ? -0.924 -10.877 3.865 1.00 96.81 279 TRP A C 1
ATOM 2139 O O . TRP A 1 279 ? -0.765 -11.356 4.973 1.00 96.81 279 TRP A O 1
ATOM 2149 N N . THR A 1 280 ? -0.206 -11.404 2.888 1.00 97.69 280 THR A N 1
ATOM 2150 C CA . THR A 1 280 ? -0.539 -11.382 1.468 1.00 97.69 280 THR A CA 1
ATOM 2151 C C . THR A 1 280 ? -1.203 -12.715 1.140 1.00 97.69 280 THR A C 1
ATOM 2153 O O . THR A 1 280 ? -0.608 -13.777 1.334 1.00 97.69 280 THR A O 1
ATOM 2156 N N . VAL A 1 281 ? -2.457 -12.681 0.694 1.00 98.12 281 VAL A N 1
ATOM 2157 C CA . VAL A 1 281 ? -3.277 -13.884 0.489 1.00 98.12 281 VAL A CA 1
ATOM 2158 C C . VAL A 1 281 ? -3.309 -14.211 -0.996 1.00 98.12 281 VAL A C 1
ATOM 2160 O O . VAL A 1 281 ? -3.976 -13.534 -1.764 1.00 98.12 281 VAL A O 1
ATOM 2163 N N . ASN A 1 282 ? -2.582 -15.248 -1.413 1.00 98.25 282 ASN A N 1
ATOM 2164 C CA . ASN A 1 282 ? -2.391 -15.583 -2.835 1.00 98.25 282 ASN A CA 1
ATOM 2165 C C . ASN A 1 282 ? -3.039 -16.912 -3.254 1.00 98.25 282 ASN A C 1
ATOM 2167 O O . ASN A 1 282 ? -2.907 -17.326 -4.404 1.00 98.25 282 ASN A O 1
ATOM 2171 N N . LYS A 1 283 ? -3.700 -17.610 -2.323 1.00 98.00 283 LYS A N 1
ATOM 2172 C CA . LYS A 1 283 ? -4.312 -18.924 -2.552 1.00 98.00 283 LYS A CA 1
ATOM 2173 C C . LYS A 1 283 ? -5.800 -18.883 -2.246 1.00 98.00 283 LYS A C 1
ATOM 2175 O O . LYS A 1 283 ? -6.213 -18.347 -1.220 1.00 98.00 283 LYS A O 1
ATOM 2180 N N . GLU A 1 284 ? -6.579 -19.536 -3.097 1.00 97.62 284 GLU A N 1
ATOM 2181 C CA . GLU A 1 284 ? -8.032 -19.641 -2.966 1.00 97.62 284 GLU A CA 1
ATOM 2182 C C . GLU A 1 284 ? -8.472 -20.245 -1.625 1.00 97.62 284 GLU A C 1
ATOM 2184 O O . GLU A 1 284 ? -9.313 -19.666 -0.943 1.00 97.62 284 GLU A O 1
ATOM 2189 N N . ASN A 1 285 ? -7.877 -21.368 -1.206 1.00 97.00 285 ASN A N 1
ATOM 2190 C CA . ASN A 1 285 ? -8.258 -22.030 0.048 1.00 97.00 285 ASN A CA 1
ATOM 2191 C C . ASN A 1 285 ? -8.030 -21.134 1.275 1.00 97.00 285 ASN A C 1
ATOM 2193 O O . ASN A 1 285 ? -8.834 -21.147 2.207 1.00 97.00 285 ASN A O 1
ATOM 2197 N N . ASP A 1 286 ? -6.954 -20.342 1.267 1.00 97.44 286 ASP A N 1
ATOM 2198 C CA . ASP A 1 286 ? -6.670 -19.396 2.345 1.00 97.44 286 ASP A CA 1
ATOM 2199 C C . ASP A 1 286 ? -7.663 -18.232 2.328 1.00 97.44 286 ASP A C 1
ATOM 2201 O O . ASP A 1 286 ? -8.191 -17.864 3.376 1.00 97.44 286 ASP A O 1
ATOM 2205 N N . ALA A 1 287 ? -7.983 -17.709 1.141 1.00 97.38 287 ALA A N 1
ATOM 2206 C CA . ALA A 1 287 ? -8.986 -16.665 0.976 1.00 97.38 287 ALA A CA 1
ATOM 2207 C C . ALA A 1 287 ? -10.364 -17.102 1.481 1.00 97.38 287 ALA A C 1
ATOM 2209 O O . ALA A 1 287 ? -10.932 -16.407 2.317 1.00 97.38 287 ALA A O 1
ATOM 2210 N N . ARG A 1 288 ? -10.873 -18.266 1.052 1.00 96.38 288 ARG A N 1
ATOM 2211 C CA . ARG A 1 288 ? -12.175 -18.796 1.501 1.00 96.38 288 ARG A CA 1
ATOM 2212 C C . ARG A 1 288 ? -12.239 -18.890 3.023 1.00 96.38 288 ARG A C 1
ATOM 2214 O O . ARG A 1 288 ? -13.111 -18.293 3.641 1.00 96.38 288 ARG A O 1
ATOM 2221 N N . ARG A 1 289 ? -11.238 -19.528 3.633 1.00 96.06 289 ARG A N 1
ATOM 2222 C CA . ARG A 1 289 ? -11.157 -19.682 5.089 1.00 96.06 289 ARG A CA 1
ATOM 2223 C C . ARG A 1 289 ? -11.102 -18.341 5.832 1.00 96.06 289 ARG A C 1
ATOM 2225 O O . ARG A 1 289 ? -11.721 -18.210 6.881 1.00 96.06 289 ARG A O 1
ATOM 2232 N N . LEU A 1 290 ? -10.340 -17.360 5.343 1.00 96.81 290 LEU A N 1
ATOM 2233 C CA . LEU A 1 290 ? -10.258 -16.034 5.971 1.00 96.81 290 LEU A CA 1
ATOM 2234 C C . LEU A 1 290 ? -11.576 -15.257 5.840 1.00 96.81 290 LEU A C 1
ATOM 2236 O O . LEU A 1 290 ? -11.989 -14.600 6.795 1.00 96.81 290 LEU A O 1
ATOM 2240 N N . LEU A 1 291 ? -12.253 -15.360 4.695 1.00 95.00 291 LEU A N 1
ATOM 2241 C CA . LEU A 1 291 ? -13.574 -14.761 4.478 1.00 95.00 291 LEU A CA 1
ATOM 2242 C C . LEU A 1 291 ? -14.634 -15.403 5.381 1.00 95.00 291 LEU A C 1
ATOM 2244 O O . LEU A 1 291 ? -15.463 -14.685 5.938 1.00 95.00 291 LEU A O 1
ATOM 2248 N N . ASP A 1 292 ? -14.568 -16.721 5.590 1.00 94.69 292 ASP A N 1
ATOM 2249 C CA . ASP A 1 292 ? -15.440 -17.445 6.526 1.00 94.69 292 ASP A CA 1
ATOM 2250 C C . ASP A 1 292 ? -15.228 -16.995 7.980 1.00 94.69 292 ASP A C 1
ATOM 2252 O O . ASP A 1 292 ? -16.155 -17.016 8.785 1.00 94.69 292 ASP A O 1
ATOM 2256 N N . TRP A 1 293 ? -14.020 -16.543 8.329 1.00 95.38 293 TRP A N 1
ATOM 2257 C CA . TRP A 1 293 ? -13.732 -15.941 9.635 1.00 95.38 293 TRP A CA 1
ATOM 2258 C C . TRP A 1 293 ? -14.206 -14.490 9.761 1.00 95.38 293 TRP A C 1
ATOM 2260 O O . TRP A 1 293 ? -14.043 -13.907 10.827 1.00 95.38 293 TRP A O 1
ATOM 2270 N N . GLY A 1 294 ? -14.767 -13.902 8.701 1.00 93.56 294 GLY A N 1
ATOM 2271 C CA . GLY A 1 294 ? -15.286 -12.536 8.704 1.00 93.56 294 GLY A CA 1
ATOM 2272 C C . GLY A 1 294 ? -14.253 -11.455 8.383 1.00 93.56 294 GLY A C 1
ATOM 2273 O O . GLY A 1 294 ? -14.505 -10.292 8.670 1.00 93.56 294 GLY A O 1
ATOM 2274 N N . VAL A 1 295 ? -13.098 -11.796 7.803 1.00 95.12 295 VAL A N 1
ATOM 2275 C CA . VAL A 1 295 ? -12.112 -10.792 7.360 1.00 95.12 295 VAL A CA 1
ATOM 2276 C C . VAL A 1 295 ? -12.746 -9.809 6.366 1.00 95.12 295 VAL A C 1
ATOM 2278 O O . VAL A 1 295 ? -13.425 -10.213 5.421 1.00 95.12 295 VAL A O 1
ATOM 2281 N N . ASP A 1 296 ? -12.500 -8.512 6.564 1.00 94.69 296 ASP A N 1
ATOM 2282 C CA . ASP A 1 296 ? -13.140 -7.436 5.800 1.00 94.69 296 ASP A CA 1
ATOM 2283 C C . ASP A 1 296 ? -12.481 -7.195 4.441 1.00 94.69 296 ASP A C 1
ATOM 2285 O O . ASP A 1 296 ? -13.164 -6.803 3.494 1.00 94.69 296 ASP A O 1
ATOM 2289 N N . ALA A 1 297 ? -11.169 -7.432 4.327 1.00 95.81 297 ALA A N 1
ATOM 2290 C CA . ALA A 1 297 ? -10.459 -7.343 3.056 1.00 95.81 297 ALA A CA 1
ATOM 2291 C C . ALA A 1 297 ? -9.272 -8.307 2.943 1.00 95.81 297 ALA A C 1
ATOM 2293 O O . ALA A 1 297 ? -8.578 -8.596 3.922 1.00 95.81 297 ALA A O 1
ATOM 2294 N N . LEU A 1 298 ? -8.989 -8.738 1.718 1.00 97.88 298 LEU A N 1
ATOM 2295 C CA . LEU A 1 298 ? -7.801 -9.510 1.367 1.00 97.88 298 LEU A CA 1
ATOM 2296 C C . LEU A 1 298 ? -6.871 -8.652 0.509 1.00 97.88 298 LEU A C 1
ATOM 2298 O O . LEU A 1 298 ? -7.303 -8.046 -0.468 1.00 97.88 298 LEU A O 1
ATOM 2302 N N . ILE A 1 299 ? -5.589 -8.622 0.859 1.00 98.50 299 ILE A N 1
ATOM 2303 C CA . ILE A 1 299 ? -4.542 -7.948 0.089 1.00 98.50 299 ILE A CA 1
ATOM 2304 C C . ILE A 1 299 ? -3.711 -9.034 -0.604 1.00 98.50 299 ILE A C 1
ATOM 2306 O O . ILE A 1 299 ? -3.230 -9.962 0.054 1.00 98.50 299 ILE A O 1
ATOM 2310 N N . THR A 1 300 ? -3.576 -8.963 -1.930 1.00 98.75 300 THR A N 1
ATOM 2311 C CA . THR A 1 300 ? -3.094 -10.091 -2.748 1.00 98.75 300 THR A CA 1
ATOM 2312 C C . THR A 1 300 ? -2.168 -9.681 -3.890 1.00 98.75 300 THR A C 1
ATOM 2314 O O . THR A 1 300 ? -2.415 -8.692 -4.575 1.00 98.75 300 THR A O 1
ATOM 2317 N N . ASP A 1 301 ? -1.135 -10.484 -4.152 1.00 98.69 301 ASP A N 1
ATOM 2318 C CA . ASP A 1 301 ? -0.329 -10.392 -5.377 1.00 98.69 301 ASP A CA 1
ATOM 2319 C C . ASP A 1 301 ? -1.034 -11.020 -6.587 1.00 98.69 301 ASP A C 1
ATOM 2321 O O . ASP A 1 301 ? -0.590 -10.837 -7.721 1.00 98.69 301 ASP A O 1
ATOM 2325 N N . ARG A 1 302 ? -2.093 -11.804 -6.347 1.00 98.50 302 ARG A N 1
ATOM 2326 C CA . ARG A 1 302 ? -2.826 -12.607 -7.333 1.00 98.50 302 ARG A CA 1
ATOM 2327 C C . ARG A 1 302 ? -4.301 -12.196 -7.403 1.00 98.50 302 ARG A C 1
ATOM 2329 O O . ARG A 1 302 ? -5.177 -13.016 -7.111 1.00 98.50 302 ARG A O 1
ATOM 2336 N N . PRO A 1 303 ? -4.611 -10.939 -7.783 1.00 98.44 303 PRO A N 1
ATOM 2337 C CA . PRO A 1 303 ? -5.998 -10.509 -7.957 1.00 98.44 303 PRO A CA 1
ATOM 2338 C C . PRO A 1 303 ? -6.748 -11.380 -8.980 1.00 98.44 303 PRO A C 1
ATOM 2340 O O . PRO A 1 303 ? -7.931 -11.638 -8.788 1.00 98.44 303 PRO A O 1
ATOM 2343 N N . ASP A 1 304 ? -6.048 -11.939 -9.974 1.00 98.44 304 ASP A N 1
ATOM 2344 C CA . ASP A 1 304 ? -6.570 -12.920 -10.936 1.00 98.44 304 ASP A CA 1
ATOM 2345 C C . ASP A 1 304 ? -7.157 -14.181 -10.279 1.00 98.44 304 ASP A C 1
ATOM 2347 O O . ASP A 1 304 ? -8.087 -14.779 -10.813 1.00 98.44 304 ASP A O 1
ATOM 2351 N N . VAL A 1 305 ? -6.633 -14.581 -9.117 1.00 98.25 305 VAL A N 1
ATOM 2352 C CA . VAL A 1 305 ? -7.112 -15.744 -8.356 1.00 98.25 305 VAL A CA 1
ATOM 2353 C C . VAL A 1 305 ? -8.129 -15.331 -7.298 1.00 98.25 305 VAL A C 1
ATOM 2355 O O . VAL A 1 305 ? -9.138 -16.006 -7.112 1.00 98.25 305 VAL A O 1
ATOM 2358 N N . ILE A 1 306 ? -7.872 -14.243 -6.572 1.00 98.38 306 ILE A N 1
ATOM 2359 C CA . ILE A 1 306 ? -8.643 -13.910 -5.368 1.00 98.38 306 ILE A CA 1
ATOM 2360 C C . ILE A 1 306 ? -9.943 -13.171 -5.683 1.00 98.38 306 ILE A C 1
ATOM 2362 O O . ILE A 1 306 ? -10.943 -13.415 -5.005 1.00 98.38 306 ILE A O 1
ATOM 2366 N N . VAL A 1 307 ? -9.974 -12.313 -6.710 1.00 97.81 307 VAL A N 1
ATOM 2367 C CA . VAL A 1 307 ? -11.204 -11.593 -7.077 1.00 97.81 307 VAL A CA 1
ATOM 2368 C C . VAL A 1 307 ? -12.339 -12.573 -7.413 1.00 97.81 307 VAL A C 1
ATOM 2370 O O . VAL A 1 307 ? -13.397 -12.453 -6.791 1.00 97.81 307 VAL A O 1
ATOM 2373 N N . PRO A 1 308 ? -12.159 -13.594 -8.281 1.00 97.38 308 PRO A N 1
ATOM 2374 C CA . PRO A 1 308 ? -13.216 -14.571 -8.554 1.00 97.38 308 PRO A CA 1
ATOM 2375 C C . PRO A 1 308 ? -13.727 -15.302 -7.306 1.00 97.38 308 PRO A C 1
ATOM 2377 O O . PRO A 1 308 ? -14.925 -15.550 -7.187 1.00 97.38 308 PRO A O 1
ATOM 2380 N N . VAL A 1 309 ? -12.843 -15.617 -6.354 1.00 96.00 309 VAL A N 1
ATOM 2381 C CA . VAL A 1 309 ? -13.204 -16.304 -5.102 1.00 96.00 309 VAL A CA 1
ATOM 2382 C C . VAL A 1 309 ? -14.118 -15.435 -4.244 1.00 96.00 309 VAL A C 1
ATOM 2384 O O . VAL A 1 309 ? -15.142 -15.918 -3.760 1.00 96.00 309 VAL A O 1
ATOM 2387 N N . VAL A 1 310 ? -13.774 -14.154 -4.088 1.00 94.00 310 VAL A N 1
ATOM 2388 C CA . VAL A 1 310 ? -14.578 -13.192 -3.326 1.00 94.00 310 VAL A CA 1
ATOM 2389 C C . VAL A 1 310 ? -15.933 -12.968 -3.997 1.00 94.00 310 VAL A C 1
ATOM 2391 O O . VAL A 1 310 ? -16.965 -13.120 -3.348 1.00 94.00 310 VAL A O 1
ATOM 2394 N N . ARG A 1 311 ? -15.954 -12.708 -5.311 1.00 93.25 311 ARG A N 1
ATOM 2395 C CA . ARG A 1 311 ? -17.210 -12.486 -6.050 1.00 93.25 311 ARG A CA 1
ATOM 2396 C C . ARG A 1 311 ? -18.102 -13.729 -6.073 1.00 93.25 311 ARG A C 1
ATOM 2398 O O . ARG A 1 311 ? -19.314 -13.611 -5.939 1.00 93.25 311 ARG A O 1
ATOM 2405 N N . GLY A 1 312 ? -17.520 -14.923 -6.185 1.00 85.50 312 GLY A N 1
ATOM 2406 C CA . GLY A 1 312 ? -18.262 -16.182 -6.110 1.00 85.50 312 GLY A CA 1
ATOM 2407 C C . GLY A 1 312 ? -18.885 -16.432 -4.732 1.00 85.50 312 GLY A C 1
ATOM 2408 O O . GLY A 1 312 ? -20.000 -16.941 -4.647 1.00 85.50 312 GLY A O 1
ATOM 2409 N N . ALA A 1 313 ? -18.206 -16.042 -3.649 1.00 74.81 313 ALA A N 1
ATOM 2410 C CA . ALA A 1 313 ? -18.736 -16.164 -2.289 1.00 74.81 313 ALA A CA 1
ATOM 2411 C C . ALA A 1 313 ? -19.927 -15.223 -2.016 1.00 74.81 313 ALA A C 1
ATOM 2413 O O . ALA A 1 313 ? -20.793 -15.546 -1.200 1.00 74.81 313 ALA A O 1
ATOM 2414 N N . ASP A 1 314 ? -19.996 -14.078 -2.697 1.00 69.38 314 ASP A N 1
ATOM 2415 C CA . ASP A 1 314 ? -21.110 -13.129 -2.566 1.00 69.38 314 ASP A CA 1
ATOM 2416 C C . ASP A 1 314 ? -22.391 -13.635 -3.258 1.00 69.38 314 ASP A C 1
ATOM 2418 O O . ASP A 1 314 ? -23.504 -13.415 -2.772 1.00 69.38 314 ASP A O 1
ATOM 2422 N N . LEU A 1 315 ? -22.243 -14.403 -4.342 1.00 61.66 315 LEU A N 1
ATOM 2423 C CA . LEU A 1 315 ? -23.363 -15.052 -5.034 1.00 61.66 315 LEU A CA 1
ATOM 2424 C C . LEU A 1 315 ? -23.979 -16.194 -4.207 1.00 61.66 315 LEU A C 1
ATOM 2426 O O . LEU A 1 315 ? -25.195 -16.357 -4.186 1.00 61.66 315 LEU A O 1
ATOM 2430 N N . VAL A 1 316 ? -23.165 -16.963 -3.478 1.00 59.44 316 VAL A N 1
ATOM 2431 C CA . VAL A 1 316 ? -23.668 -18.048 -2.611 1.00 59.44 316 VAL A CA 1
ATOM 2432 C C . VAL A 1 316 ? -24.349 -17.492 -1.353 1.00 59.44 316 VAL A C 1
ATOM 2434 O O . VAL A 1 316 ? -25.349 -18.042 -0.901 1.00 59.44 316 VAL A O 1
ATOM 2437 N N . GLY A 1 317 ? -23.847 -16.380 -0.803 1.00 51.81 317 GLY A N 1
ATOM 2438 C CA . GLY A 1 317 ? -24.432 -15.732 0.376 1.00 51.81 317 GLY A CA 1
ATOM 2439 C C . GLY A 1 317 ? -25.787 -15.058 0.127 1.00 51.81 317 GLY A C 1
ATOM 2440 O O . GLY A 1 317 ? -26.605 -15.007 1.039 1.00 51.81 317 GLY A O 1
ATOM 2441 N N . SER A 1 318 ? -26.045 -14.578 -1.095 1.00 45.72 318 SER A N 1
ATOM 2442 C CA . SER A 1 318 ? -27.329 -13.960 -1.477 1.00 45.72 318 SER A CA 1
ATOM 2443 C C . SER A 1 318 ? -28.419 -14.980 -1.828 1.00 45.72 318 SER A C 1
ATOM 2445 O O . SER A 1 318 ? -29.595 -14.702 -1.622 1.00 45.72 318 SER A O 1
ATOM 2447 N N . ALA A 1 319 ? -28.049 -16.186 -2.270 1.00 42.16 319 ALA A N 1
ATOM 2448 C CA . ALA A 1 319 ? -28.997 -17.276 -2.527 1.00 42.16 319 ALA A CA 1
ATOM 2449 C C . ALA A 1 319 ? -29.514 -17.971 -1.245 1.00 42.16 319 ALA A C 1
ATOM 2451 O O . ALA A 1 319 ? -30.469 -18.741 -1.301 1.00 42.16 319 ALA A O 1
ATOM 2452 N N . GLY A 1 320 ? -28.887 -17.725 -0.088 1.00 37.72 320 GLY A N 1
ATOM 2453 C CA . GLY A 1 320 ? -29.240 -18.340 1.199 1.00 37.72 320 GLY A CA 1
ATOM 2454 C C . GLY A 1 320 ? -30.181 -17.518 2.087 1.00 37.72 320 GLY A C 1
ATOM 2455 O O . GLY A 1 320 ? -30.452 -17.940 3.210 1.00 37.72 320 GLY A O 1
ATOM 2456 N N . SER A 1 321 ? -30.648 -16.350 1.629 1.00 36.38 321 SER A N 1
ATOM 2457 C CA . SER A 1 321 ? -31.445 -15.411 2.434 1.00 36.38 321 SER A CA 1
ATOM 2458 C C . SER A 1 321 ? -32.877 -15.173 1.944 1.00 36.38 321 SER A C 1
ATOM 2460 O O . SER A 1 321 ? -33.510 -14.255 2.455 1.00 36.38 321 SER A O 1
ATOM 2462 N N . ASP A 1 322 ? -33.410 -15.979 1.019 1.00 31.36 322 ASP A N 1
ATOM 2463 C CA . ASP A 1 322 ? -34.835 -15.931 0.647 1.00 31.36 322 ASP A CA 1
ATOM 2464 C C . ASP A 1 322 ? -35.675 -16.855 1.553 1.00 31.36 322 ASP A C 1
ATOM 2466 O O . ASP A 1 322 ? -35.577 -18.081 1.444 1.00 31.36 322 ASP A O 1
ATOM 2470 N N . PRO A 1 323 ? -36.549 -16.323 2.433 1.00 38.47 323 PRO A N 1
ATOM 2471 C CA . PRO A 1 323 ? -37.481 -17.116 3.223 1.00 38.47 323 PRO A CA 1
ATOM 2472 C C . PRO A 1 323 ? -38.805 -17.344 2.471 1.00 38.47 323 PRO A C 1
ATOM 2474 O O . PRO A 1 323 ? -39.875 -17.288 3.070 1.00 38.47 323 PRO A O 1
ATOM 2477 N N . GLU A 1 324 ? -38.761 -17.620 1.165 1.00 32.97 324 GLU A N 1
ATOM 2478 C CA . GLU A 1 324 ? -39.954 -17.890 0.347 1.00 32.97 324 GLU A CA 1
ATOM 2479 C C . GLU A 1 324 ? -39.864 -19.239 -0.382 1.00 32.97 324 GLU A C 1
ATOM 2481 O O . GLU A 1 324 ? -40.009 -19.342 -1.592 1.00 32.97 324 GLU A O 1
ATOM 2486 N N . TYR A 1 325 ? -39.665 -20.330 0.363 1.00 36.75 325 TYR A N 1
ATOM 2487 C CA . TYR A 1 325 ? -40.132 -21.649 -0.094 1.00 36.75 325 TYR A CA 1
ATOM 2488 C C . TYR A 1 325 ? -40.478 -22.587 1.071 1.00 36.75 325 TYR A C 1
ATOM 2490 O O . TYR A 1 325 ? -40.140 -23.768 1.090 1.00 36.75 325 TYR A O 1
ATOM 2498 N N . ALA A 1 326 ? -41.192 -22.062 2.067 1.00 35.81 326 ALA A N 1
ATOM 2499 C CA . ALA A 1 326 ? -41.871 -22.869 3.073 1.00 35.81 326 ALA A CA 1
ATOM 2500 C C . ALA A 1 326 ? -43.387 -22.704 2.905 1.00 35.81 326 ALA A C 1
ATOM 2502 O O . ALA A 1 326 ? -43.990 -21.800 3.471 1.00 35.81 326 ALA A O 1
ATOM 2503 N N . GLY A 1 327 ? -44.011 -23.590 2.123 1.00 39.47 327 GLY A N 1
ATOM 2504 C CA . GLY A 1 327 ? -45.465 -23.768 2.172 1.00 39.47 327 GLY A CA 1
ATOM 2505 C C . GLY A 1 327 ? -46.170 -23.869 0.827 1.00 39.47 327 GLY A C 1
ATOM 2506 O O . GLY A 1 327 ? -46.842 -22.935 0.410 1.00 39.47 327 GLY A O 1
ATOM 2507 N N . ARG A 1 328 ? -46.122 -25.051 0.200 1.00 36.28 328 ARG A N 1
ATOM 2508 C CA . ARG A 1 328 ? -47.258 -25.616 -0.555 1.00 36.28 328 ARG A CA 1
ATOM 2509 C C . ARG A 1 328 ? -47.023 -27.102 -0.828 1.00 36.28 328 ARG A C 1
ATOM 2511 O O . ARG A 1 328 ? -46.585 -27.512 -1.894 1.00 36.28 328 ARG A O 1
ATOM 2518 N N . ARG A 1 329 ? -47.368 -27.932 0.154 1.00 34.09 329 ARG A N 1
ATOM 2519 C CA . ARG A 1 329 ? -47.909 -29.270 -0.114 1.00 34.09 329 ARG A CA 1
ATOM 2520 C C . ARG A 1 329 ? -49.278 -29.342 0.547 1.00 34.09 329 ARG A C 1
ATOM 2522 O O . ARG A 1 329 ? -49.416 -29.735 1.699 1.00 34.09 329 ARG A O 1
ATOM 2529 N N . SER A 1 330 ? -50.272 -28.849 -0.189 1.00 37.50 330 SER A N 1
ATOM 2530 C CA . SER A 1 330 ? -51.679 -29.124 0.074 1.00 37.50 330 SER A CA 1
ATOM 2531 C C . SER A 1 330 ? -52.014 -30.482 -0.520 1.00 37.50 330 SER A C 1
ATOM 2533 O O . SER A 1 330 ? -51.724 -30.733 -1.686 1.00 37.50 330 SER A O 1
ATOM 2535 N N . ARG A 1 331 ? -52.636 -31.304 0.321 1.00 38.22 331 ARG A N 1
ATOM 2536 C CA . ARG A 1 331 ? -53.646 -32.317 0.010 1.00 38.22 331 ARG A CA 1
ATOM 2537 C C . ARG A 1 331 ? -54.191 -32.257 -1.423 1.00 38.22 331 ARG A C 1
ATOM 2539 O O . ARG A 1 331 ? -54.837 -31.269 -1.771 1.00 38.22 331 ARG A O 1
ATOM 2546 N N . THR A 1 332 ? -53.987 -33.352 -2.145 1.00 44.81 332 THR A N 1
ATOM 2547 C CA . THR A 1 332 ? -55.001 -34.192 -2.812 1.00 44.81 332 THR A CA 1
ATOM 2548 C C . THR A 1 332 ? -54.398 -35.576 -2.953 1.00 44.81 332 THR A C 1
ATOM 2550 O O . THR A 1 332 ? -53.212 -35.627 -3.353 1.00 44.81 332 THR A O 1
#

Nearest PDB structures (foldseek):
  8ghi-assembly1_A  TM=9.118E-01  e=7.066E-23  Staphylococcus aureus
  5t91-assembly1_A  TM=8.315E-01  e=1.339E-19  Bacillus subtilis subsp. subtilis str. 168
  5t9b-assembly1_G  TM=8.159E-01  e=9.922E-20  Bacillus subtilis subsp. subtilis str. 168
  5t9c-assembly1_E  TM=8.353E-01  e=8.072E-19  Bacillus subtilis subsp. subtilis str. 168
  5vug-assembly1_A-2  TM=8.688E-01  e=1.393E-16  Mycobacterium tuberculosis H37Rv

Sequence (332 aa):
MELPHEVVANFLLHRPSTGACQLAQLAEGLKGDRHGKILSALHYIALGPSSEQLHRFFTARRRLVFAHRGGGALAPENTLAAFEHGLSLGADGLELDVRLSRDAVVVVHHDRSLERTTNLRGAVAEFTAGELARADAGHHFRRGDAFPFRGLGIGVPTLAEVLARYADVPIVIELKMNNVALAVATIEAVGRAGAVDRVCLGSFGLRVLRAARRLAPAIATSAAREEVRWALYRSWVRWPVSRVAYAGYQVPEHAGRTRVVSPRFVDEAHRLGLGVQVWTVNKENDARRLLDWGVDALITDRPDVIVPVVRGADLVGSAGSDPEYAGRRSRT

pLDDT: mean 82.17, std 24.42, range [28.84, 98.94]

Foldseek 3Di:
DDDDPPVVPVPPDDDDDDDPPPVVVVVVPDDDPDDPPVVVVVVVVPQQDDLPDQFLQLPDAFEAEEAEQLLVLPALGQFPVSVVNSVVLPGQAYEFEWDAALVRFIWTDQDQFDPQQWPDTDGRNDHDQVRQQQTQSLCNPDDPPDSVRGPVSTGTHTPLVVCQVPVPHQYEYEYNDLDLSSLVNVVVSCVVSVNQRRYEYEYLHPNSVVNNCVVPVSHAYADHVVRLVVLQVCLVVVPDDDDDSHSAHEEECDDVVDGSDDLSSCVSCVVRNYAAEYPADADLVVLVVNVVSRHRYHHYSPSVHNVCSSVVVVVVVVVPPDPPDPDDDDDD

Secondary structure (DSSP, 8-state):
-PPPTHHHHTTSS------SSSSSTTSTT---S--TTHHHHHHTTS-PPPTTS--HHHHS-SSEEEEETTTTTTS-TTSHHHHHHHHHTT-SEEEEEEEE-TTS-EEE-SSSBSTTTSS--SBGGGS-HHHHTTS-TTTT--BTTB-TTTTS---PPBHHHHHHHTTTS-EEEEE-S-SHHHHHHHHHHHHHTT-GGGEEEE-S-HHHHHHHHHH-TTSEEBPPHHHHHHHHHHHHHT------SSSEEEEESEETTEE---HHHHHHHHHTT-EEEEE----HHHHHHHHHTT-SEEEES-HHHHHHHHHHHHHHHHTT-----S------

Mean predicted aligned error: 11.49 Å

Solvent-accessible surface area (backbone atoms only — not comparable to full-atom values): 18600 Å² total; per-residue (Å²): 138,84,79,72,75,69,74,70,64,74,77,76,80,79,85,91,79,90,75,85,74,68,66,65,73,69,65,78,79,72,90,69,99,82,57,88,71,58,56,64,64,57,62,63,68,78,60,74,79,70,93,83,61,62,54,65,65,70,62,63,66,84,61,38,36,26,8,30,25,11,8,45,78,78,33,35,53,35,21,69,70,6,40,53,51,17,45,75,49,61,29,63,26,39,27,37,31,30,40,51,21,52,74,61,40,48,28,30,39,75,63,68,48,34,59,81,46,25,75,48,80,55,47,46,51,78,34,37,56,77,56,39,40,68,32,30,31,14,47,61,38,65,59,90,95,43,50,90,42,41,83,70,72,41,22,37,37,41,47,56,58,52,46,63,76,43,72,89,46,38,34,40,41,32,46,72,49,68,36,57,66,57,32,54,48,48,51,50,43,34,56,76,56,69,35,42,64,37,32,32,44,34,32,69,32,56,62,15,51,54,44,33,48,70,77,41,68,79,41,42,31,36,41,22,51,68,54,47,52,53,51,47,57,29,50,79,70,69,58,88,76,93,82,76,95,47,50,25,42,69,42,42,52,54,62,85,93,43,72,55,61,47,52,65,42,41,55,52,33,50,76,69,61,26,44,42,30,36,40,75,47,70,45,60,73,59,47,53,56,42,48,76,41,61,41,32,27,43,26,12,36,32,28,82,56,46,34,59,53,51,57,53,51,53,56,57,60,60,72,71,70,72,91,81,84,84,85,85,86,74,91,128